Protein AF-A0AA95EKA1-F1 (afdb_monomer)

Radius of gyration: 21.64 Å; Cα contacts (8 Å, |Δi|>4): 562; chains: 1; bounding box: 60×54×57 Å

Secondary structure (DSSP, 8-state):
---EEEEE--S---TT--TTTEEEEEGGGHHHHHHTTTSEEEEEE-S-SSSSTT-----SEEEEEEEEEEEEE-SSSTTEEEEEEEEEEEEEEEEESEETTEES-GGGB-TTSSB-TTGGG-SEEEE-HHHHHHHHHHHTHHHHHTS--PPS------------------PPPP---------HHHHHHHHH-HHHHHHHHHHHHHHHTTT--TTT----B-TTS-BS-EEEESS-GGGT--S-GGGEEEE-HHHHHHHHTTSEEE-TT-BEEE-TTSPTTHHHHS--SSSB----SSGGGSPPHHHHHHHHHHT---

pLDDT: mean 79.52, std 20.29, range [25.59, 97.81]

Solvent-accessible surface area (backbone atoms only — not comparable to full-atom values): 18069 Å² total; per-residue (Å²): 129,84,35,26,30,36,44,54,51,60,82,62,79,51,99,83,67,41,80,61,47,37,46,81,46,53,54,94,44,44,72,63,52,60,57,18,50,74,28,52,33,35,35,31,29,46,47,38,36,51,96,50,92,81,39,73,74,32,77,39,16,34,40,33,37,31,28,30,70,47,77,44,75,39,94,90,40,86,68,29,31,33,37,34,32,38,75,32,39,43,32,52,45,62,35,56,55,55,58,96,91,47,56,58,48,67,77,41,47,40,98,86,70,46,76,32,69,74,53,73,72,47,50,67,43,84,32,54,62,73,35,49,45,49,51,51,50,62,24,39,40,67,64,61,68,71,45,79,92,66,80,88,85,81,83,81,89,85,84,82,87,86,89,83,89,82,88,84,90,81,86,82,78,91,72,84,80,73,76,80,85,66,62,67,78,62,51,58,56,42,64,72,32,62,77,50,43,54,51,38,33,32,46,22,21,28,51,60,47,68,44,19,11,24,44,55,61,52,66,47,64,51,100,85,70,51,50,62,36,43,54,39,59,49,37,45,62,94,74,76,29,63,50,40,41,31,28,33,44,24,23,34,64,70,54,41,52,33,38,77,69,7,41,31,44,47,47,85,88,32,38,59,42,70,16,80,83,56,63,88,60,56,61,69,81,57,42,46,69,73,55,34,52,59,66,35,90,52,76,85,50,27,64,36,51,70,34,37,49,48,27,53,76,75,51,37,63,101

Sequence (318 aa):
MIVNAVFTTKVEPAYNDLPEARYHFPRTYLNQVEAAQGNWIVYYEPRRSTADLASSGGRSAYFAVARVEAIVSDPFQADHFYAQMVDYLEFSRPVPFKEGGHYYEGALRKADGSTNKGAFGRAVRNLRGHEFDQIFAAGFARIIGDLPLGPANSDGATFPQPGFLLAAENPAPAFEHELPSMPARRIETKLVSRPFRDRAFASAVMTAYGNRCAVTGIQMIDQGGRSEAEAAHVRSVAQDGPDSIRNGIAVSRTVHWMFDAGLLSVADDYTILVAKRVAPGIMQDLPPLHGKLSVPARADLRPHPGYLRFHRENVFEG

Nearest PDB structures (foldseek):
  6yjb-assembly1_A  TM=3.087E-01  e=4.816E-10  Vibrio campbellii
  6yex-assembly1_B  TM=2.949E-01  e=5.952E-09  Vibrio campbellii
  5zmm-assembly1_F  TM=2.481E-01  e=2.727E-04  Streptomyces coelicolor A3(2)
  5zmm-assembly1_E  TM=2.303E-01  e=1.775E-04  Streptomyces coelicolor A3(2)
  7ypk-assembly1_C  TM=2.957E-01  e=1.336E-01  Meiothermus taiwanensis

Foldseek 3Di:
DQWEKEAEDAQDPPLPDDVAFKDKDFLVCVVVVVSQAQHKYWYAYCQANDPDPPRGDTDQFTWKMWGFHDKAADPVDPRMIMGTTHLIFTQLDTHHCDDDLDGLAPVQADPVSDGDPVVSVDRMDIHDLQSVQVNLCVSCVVLVVPDPPDDPDDDDDDDDDDDDDDDDDDDDDDDDDPPDRDPSVVSVVLSPDPVNLQVRLFSNLCSLLVLAAQFQRDFDADPVRDHQWTKAFLQDVVRVGGSALLRIGTHGPVVNVCLQQQQWAAAPVQQIDGAPPPDPCPCVVRPGPVSGGRAGPRPRSGHRNVSSVVSCVPRHRD

Structure (mmCIF, N/CA/C/O backbone):
data_AF-A0AA95EKA1-F1
#
_entry.id   AF-A0AA95EKA1-F1
#
loop_
_atom_site.group_PDB
_atom_site.id
_atom_site.type_symbol
_atom_site.label_atom_id
_atom_site.label_alt_id
_atom_site.label_comp_id
_atom_site.label_asym_id
_atom_site.label_entity_id
_atom_site.label_seq_id
_atom_site.pdbx_PDB_ins_code
_atom_site.Cartn_x
_atom_site.Cartn_y
_atom_site.Cartn_z
_atom_site.occupancy
_atom_site.B_iso_or_equiv
_atom_site.auth_seq_id
_atom_site.auth_comp_id
_atom_site.auth_asym_id
_atom_site.auth_atom_id
_atom_site.pdbx_PDB_model_num
ATOM 1 N N . MET A 1 1 ? 15.325 -13.165 -22.511 1.00 49.84 1 MET A N 1
ATOM 2 C CA . MET A 1 1 ? 15.719 -12.520 -21.239 1.00 49.84 1 MET A CA 1
ATOM 3 C C . MET A 1 1 ? 14.441 -12.237 -20.482 1.00 49.84 1 MET A C 1
ATOM 5 O O . MET A 1 1 ? 13.545 -11.678 -21.093 1.00 49.84 1 MET A O 1
ATOM 9 N N . ILE A 1 2 ? 14.349 -12.655 -19.222 1.00 57.75 2 ILE A N 1
ATOM 10 C CA . ILE A 1 2 ? 13.279 -12.219 -18.318 1.00 57.75 2 ILE A CA 1
ATOM 11 C C . ILE A 1 2 ? 13.416 -10.700 -18.158 1.00 57.75 2 ILE A C 1
ATOM 13 O O . ILE A 1 2 ? 14.516 -10.220 -17.869 1.00 57.75 2 ILE A O 1
ATOM 17 N N . VAL A 1 3 ? 12.349 -9.952 -18.436 1.00 80.25 3 VAL A N 1
ATOM 18 C CA . VAL A 1 3 ? 12.351 -8.488 -18.371 1.00 80.25 3 VAL A CA 1
ATOM 19 C C . VAL A 1 3 ? 11.474 -8.083 -17.197 1.00 80.25 3 VAL A C 1
ATOM 21 O O . VAL A 1 3 ? 10.255 -8.203 -17.260 1.00 80.25 3 VAL A O 1
ATOM 24 N N . ASN A 1 4 ? 12.104 -7.609 -16.124 1.00 90.69 4 ASN A N 1
ATOM 25 C CA . ASN A 1 4 ? 11.387 -6.877 -15.087 1.00 90.69 4 ASN A CA 1
ATOM 26 C C . ASN A 1 4 ? 11.053 -5.482 -15.632 1.00 90.69 4 ASN A C 1
ATOM 28 O O . ASN A 1 4 ? 11.644 -5.027 -16.618 1.00 90.69 4 ASN A O 1
ATOM 32 N N . ALA A 1 5 ? 10.131 -4.769 -14.998 1.00 92.31 5 ALA A N 1
ATOM 33 C CA . ALA A 1 5 ? 9.793 -3.412 -15.421 1.00 92.31 5 ALA A CA 1
ATOM 34 C C . ALA A 1 5 ? 9.641 -2.453 -14.244 1.00 92.31 5 ALA A C 1
ATOM 36 O O . ALA A 1 5 ? 9.426 -2.852 -13.103 1.00 92.31 5 ALA A O 1
ATOM 37 N N . VAL A 1 6 ? 9.750 -1.163 -14.539 1.00 92.81 6 VAL A N 1
ATOM 38 C CA . VAL A 1 6 ? 9.377 -0.085 -13.630 1.00 92.81 6 VAL A CA 1
ATOM 39 C C . VAL A 1 6 ? 8.085 0.538 -14.124 1.00 92.81 6 VAL A C 1
ATOM 41 O O . VAL A 1 6 ? 8.024 1.004 -15.265 1.00 92.81 6 VAL A O 1
ATOM 44 N N . PHE A 1 7 ? 7.067 0.553 -13.267 1.00 92.62 7 PHE A N 1
ATOM 45 C CA . PHE A 1 7 ? 5.780 1.193 -13.532 1.00 92.62 7 PHE A CA 1
ATOM 46 C C . PHE A 1 7 ? 5.704 2.495 -12.747 1.00 92.62 7 PHE A C 1
ATOM 48 O O . PHE A 1 7 ? 5.856 2.526 -11.527 1.00 92.62 7 PHE A O 1
ATOM 55 N N . THR A 1 8 ? 5.484 3.598 -13.448 1.00 88.50 8 THR A N 1
ATOM 56 C CA . THR A 1 8 ? 5.384 4.919 -12.832 1.00 88.50 8 THR A CA 1
ATOM 57 C C . THR A 1 8 ? 3.933 5.190 -12.484 1.00 88.50 8 THR A C 1
ATOM 59 O O . THR A 1 8 ? 3.071 5.150 -13.360 1.00 88.50 8 THR A O 1
ATOM 62 N N . THR A 1 9 ? 3.669 5.510 -11.225 1.00 81.62 9 THR A N 1
ATOM 63 C CA . THR A 1 9 ? 2.337 5.893 -10.752 1.00 81.62 9 THR A CA 1
ATOM 64 C C . THR A 1 9 ? 2.372 7.286 -10.139 1.00 81.62 9 THR A C 1
ATOM 66 O O . THR A 1 9 ? 3.374 7.698 -9.549 1.00 81.62 9 THR A O 1
ATOM 69 N N . LYS A 1 10 ? 1.297 8.045 -10.348 1.00 69.25 10 LYS A N 1
ATOM 70 C CA . LYS A 1 10 ? 1.122 9.384 -9.782 1.00 69.25 10 LYS A CA 1
ATOM 71 C C . LYS A 1 10 ? 0.257 9.274 -8.533 1.00 69.25 10 LYS A C 1
ATOM 73 O O . LYS A 1 10 ? -0.670 8.475 -8.487 1.00 69.25 10 LYS A O 1
ATOM 78 N N . VAL A 1 11 ? 0.549 10.097 -7.532 1.00 54.31 11 VAL A N 1
ATOM 79 C CA . VAL A 1 11 ? -0.154 10.115 -6.236 1.00 54.31 11 VAL A CA 1
ATOM 80 C C . VAL A 1 11 ? -1.444 10.927 -6.330 1.00 54.31 11 VAL A C 1
ATOM 82 O O . VAL A 1 11 ? -1.714 11.803 -5.513 1.00 54.31 11 VAL A O 1
ATOM 85 N N . GLU A 1 12 ? -2.242 10.667 -7.354 1.00 54.12 12 GLU A N 1
ATOM 86 C CA . GLU A 1 12 ? -3.621 11.128 -7.387 1.00 54.12 12 GLU A CA 1
ATOM 87 C C . GLU A 1 12 ? -4.489 9.885 -7.239 1.00 54.12 12 GLU A C 1
ATOM 89 O O . GLU A 1 12 ? -4.686 9.159 -8.212 1.00 54.12 12 GLU A O 1
ATOM 94 N N . PRO A 1 13 ? -4.958 9.576 -6.017 1.00 45.88 13 PRO A N 1
ATOM 95 C CA . PRO A 1 13 ? -5.923 8.513 -5.833 1.00 45.88 13 PRO A CA 1
ATOM 96 C C . PRO A 1 13 ? -7.243 8.978 -6.451 1.00 45.88 13 PRO A C 1
ATOM 98 O O . PRO A 1 13 ? -8.099 9.548 -5.777 1.00 45.88 13 PRO A O 1
ATOM 101 N N . ALA A 1 14 ? -7.426 8.734 -7.747 1.00 47.66 14 ALA A N 1
ATOM 102 C CA . ALA A 1 14 ? -8.770 8.537 -8.247 1.00 47.66 14 ALA A CA 1
ATOM 103 C C . ALA A 1 14 ? -9.328 7.314 -7.507 1.00 47.66 14 ALA A C 1
ATOM 105 O O . ALA A 1 14 ? -8.639 6.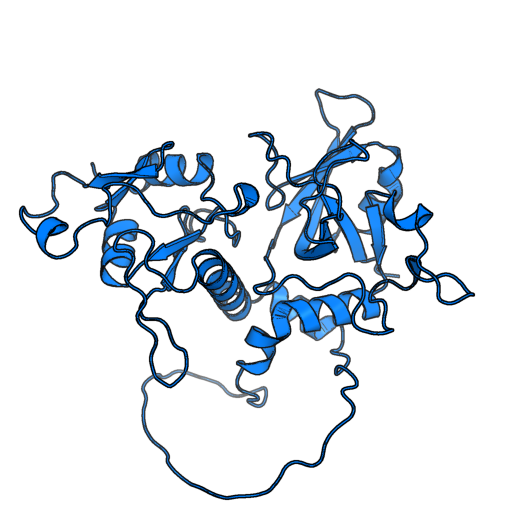307 -7.344 1.00 47.66 14 ALA A O 1
ATOM 106 N N . TYR A 1 15 ? -10.574 7.406 -7.044 1.00 45.75 15 TYR A N 1
ATOM 107 C CA . TYR A 1 15 ? -11.265 6.397 -6.223 1.00 45.75 15 TYR A CA 1
ATOM 108 C C . TYR A 1 15 ? -11.248 4.969 -6.826 1.00 45.75 15 TYR A C 1
ATOM 110 O O . TYR A 1 15 ? -11.572 4.002 -6.144 1.00 45.75 15 TYR A O 1
ATOM 118 N N . ASN A 1 16 ? -10.853 4.839 -8.099 1.00 52.94 16 ASN A N 1
ATOM 119 C CA . ASN A 1 16 ? -10.862 3.613 -8.891 1.00 52.94 16 ASN A CA 1
ATOM 120 C C . ASN A 1 16 ? -9.478 2.984 -9.132 1.00 52.94 16 ASN A C 1
ATOM 122 O O . ASN A 1 16 ? -9.429 1.875 -9.682 1.00 52.94 16 ASN A O 1
ATOM 126 N N . ASP A 1 17 ? -8.384 3.642 -8.734 1.00 62.38 17 ASP A N 1
ATOM 127 C CA . ASP A 1 17 ? -7.030 3.135 -8.961 1.00 62.38 17 ASP A CA 1
ATOM 128 C C . ASP A 1 17 ? -6.477 2.460 -7.696 1.00 62.38 17 ASP A C 1
ATOM 130 O O . ASP A 1 17 ? -6.230 3.070 -6.647 1.00 62.38 17 ASP A O 1
ATOM 134 N N . LEU A 1 18 ? -6.310 1.143 -7.808 1.00 81.00 18 LEU A N 1
ATOM 135 C CA . LEU A 1 18 ? -5.720 0.271 -6.800 1.00 81.00 18 LEU A CA 1
ATOM 136 C C . LEU A 1 18 ? -4.411 -0.273 -7.385 1.00 81.00 18 LEU A C 1
ATOM 138 O O . LEU A 1 18 ? -4.474 -1.265 -8.114 1.00 81.00 18 LEU A O 1
ATOM 142 N N . PRO A 1 19 ? -3.239 0.346 -7.129 1.00 85.12 19 PRO A N 1
ATOM 143 C CA . PRO A 1 19 ? -1.954 -0.176 -7.611 1.00 85.12 19 PRO A CA 1
ATOM 144 C C . PRO A 1 19 ? -1.690 -1.614 -7.141 1.00 85.12 19 PRO A C 1
ATOM 146 O O . PRO A 1 19 ? -0.945 -2.353 -7.787 1.00 85.12 19 PRO A O 1
ATOM 149 N N . GLU A 1 20 ? -2.332 -2.023 -6.047 1.00 88.50 20 GLU A N 1
ATOM 150 C CA . GLU A 1 20 ? -2.307 -3.388 -5.542 1.00 88.50 20 GLU A CA 1
ATOM 151 C C . GLU A 1 20 ? -3.118 -4.401 -6.369 1.00 88.50 20 GLU A C 1
ATOM 153 O O . GLU A 1 20 ? -2.911 -5.596 -6.191 1.00 88.50 20 GLU A O 1
ATOM 158 N N . ALA A 1 21 ? -3.999 -3.952 -7.273 1.00 88.94 21 ALA A N 1
ATOM 159 C CA . ALA A 1 21 ? -4.878 -4.821 -8.065 1.00 88.94 21 ALA A CA 1
ATOM 160 C C . ALA A 1 21 ? -4.771 -4.601 -9.582 1.00 88.94 21 ALA A C 1
ATOM 162 O O . ALA A 1 21 ? -4.847 -5.555 -10.355 1.00 88.94 21 ALA A O 1
ATOM 163 N N . ARG A 1 22 ? -4.616 -3.354 -10.042 1.00 90.56 22 ARG A N 1
ATOM 164 C CA . ARG A 1 22 ? -4.527 -3.038 -11.473 1.00 90.56 22 ARG A CA 1
ATOM 165 C C . ARG A 1 22 ? -3.731 -1.772 -11.760 1.00 90.56 22 ARG A C 1
ATOM 167 O O . ARG A 1 22 ? -3.784 -0.804 -11.008 1.00 90.56 22 ARG A O 1
ATOM 174 N N . TYR A 1 23 ? -3.059 -1.756 -12.906 1.00 90.44 23 TYR A N 1
ATOM 175 C CA . TYR A 1 23 ? -2.346 -0.595 -13.432 1.00 90.44 23 TYR A CA 1
ATOM 176 C C . TYR A 1 23 ? -2.851 -0.248 -14.833 1.00 90.44 23 TYR A C 1
ATOM 178 O O . TYR A 1 23 ? -2.835 -1.092 -15.725 1.00 90.44 23 TYR A O 1
ATOM 186 N N . HIS A 1 24 ? -3.299 0.991 -15.025 1.00 90.88 24 HIS A N 1
ATOM 187 C CA . HIS A 1 24 ? -3.838 1.476 -16.294 1.00 90.88 24 HIS A CA 1
ATOM 188 C C . HIS A 1 24 ? -2.747 2.114 -17.163 1.00 90.88 24 HIS A C 1
ATOM 190 O O . HIS A 1 24 ? -1.960 2.929 -16.675 1.00 90.88 24 HIS A O 1
ATOM 196 N N . PHE A 1 25 ? -2.703 1.781 -18.456 1.00 90.06 25 PHE A N 1
ATOM 197 C CA . PHE A 1 25 ? -1.704 2.320 -19.378 1.00 90.06 25 PHE A CA 1
ATOM 198 C C . PHE A 1 25 ? -2.199 2.407 -20.837 1.00 90.06 25 PHE A C 1
ATOM 200 O O . PHE A 1 25 ? -3.004 1.585 -21.275 1.00 90.06 25 PHE A O 1
ATOM 207 N N . PRO A 1 26 ? -1.701 3.381 -21.626 1.00 91.19 26 PRO A N 1
ATOM 208 C CA . PRO A 1 26 ? -1.995 3.480 -23.055 1.00 91.19 26 PRO A CA 1
ATOM 209 C C . PRO A 1 26 ? -1.193 2.464 -23.882 1.00 91.19 26 PRO A C 1
ATOM 211 O O . PRO A 1 26 ? -0.085 2.068 -23.506 1.00 91.19 26 PRO A O 1
ATOM 214 N N . ARG A 1 27 ? -1.684 2.147 -25.085 1.00 91.25 27 ARG A N 1
ATOM 215 C CA . ARG A 1 27 ? -1.081 1.213 -26.056 1.00 91.25 27 ARG A CA 1
ATOM 216 C C . ARG A 1 27 ? 0.408 1.423 -26.319 1.00 91.25 27 ARG A C 1
ATOM 218 O O . ARG A 1 27 ? 1.118 0.462 -26.597 1.00 91.25 27 ARG A O 1
ATOM 225 N N . THR A 1 28 ? 0.900 2.654 -26.200 1.00 92.31 28 THR A N 1
ATOM 226 C CA . THR A 1 28 ? 2.322 3.005 -26.342 1.00 92.31 28 THR A CA 1
ATOM 227 C C . THR A 1 28 ? 3.249 2.148 -25.471 1.00 92.31 28 THR A C 1
ATOM 229 O O . THR A 1 28 ? 4.407 1.957 -25.840 1.00 92.31 28 THR A O 1
ATOM 232 N N . TYR A 1 29 ? 2.758 1.637 -24.335 1.00 90.69 29 TYR A N 1
ATOM 233 C CA . TYR A 1 29 ? 3.526 0.789 -23.420 1.00 90.69 29 TYR A CA 1
ATOM 234 C C . TYR A 1 29 ? 3.207 -0.709 -23.521 1.00 90.69 29 TYR A C 1
ATOM 236 O O . TYR A 1 29 ? 3.808 -1.493 -22.789 1.00 90.69 29 TYR A O 1
ATOM 244 N N . LEU A 1 30 ? 2.299 -1.120 -24.415 1.00 91.12 30 LEU A N 1
ATOM 245 C CA . LEU A 1 30 ? 1.803 -2.497 -24.496 1.00 91.12 30 LEU A CA 1
ATOM 246 C C . LEU A 1 30 ? 2.937 -3.509 -24.648 1.00 91.12 30 LEU A C 1
ATOM 248 O O . LEU A 1 30 ? 3.061 -4.398 -23.817 1.00 91.12 30 LEU A O 1
ATOM 252 N N . ASN A 1 31 ? 3.843 -3.294 -25.602 1.00 91.25 31 ASN A N 1
ATOM 253 C CA . ASN A 1 31 ? 4.960 -4.211 -25.834 1.00 91.25 31 ASN A CA 1
ATOM 254 C C . ASN A 1 31 ? 5.881 -4.353 -24.606 1.00 91.25 31 ASN A C 1
ATOM 256 O O . ASN A 1 31 ? 6.450 -5.418 -24.377 1.00 91.25 31 ASN A O 1
ATOM 260 N N . GLN A 1 32 ? 6.082 -3.282 -23.827 1.00 90.75 32 GLN A N 1
ATOM 261 C CA . GLN A 1 32 ? 6.905 -3.345 -22.614 1.00 90.75 32 GLN A CA 1
ATOM 262 C C . GLN A 1 32 ? 6.186 -4.077 -21.479 1.00 90.75 32 GLN A C 1
ATOM 264 O O . GLN A 1 32 ? 6.827 -4.819 -20.740 1.00 90.75 32 GLN A O 1
ATOM 269 N N . VAL A 1 33 ? 4.874 -3.875 -21.342 1.00 90.94 33 VAL A N 1
ATOM 270 C CA . VAL A 1 33 ? 4.064 -4.541 -20.315 1.00 90.94 33 VAL A CA 1
ATOM 271 C C . VAL A 1 33 ? 3.883 -6.026 -20.640 1.00 90.94 33 VAL A C 1
ATOM 273 O O . VAL A 1 33 ? 4.053 -6.852 -19.752 1.00 90.94 33 VAL A O 1
ATOM 276 N N . GLU A 1 34 ? 3.651 -6.382 -21.905 1.00 92.69 34 GLU A N 1
ATOM 277 C CA . GLU A 1 34 ? 3.615 -7.773 -22.384 1.00 92.69 34 GLU A CA 1
ATOM 278 C C . GLU A 1 34 ? 4.948 -8.487 -22.140 1.00 92.69 34 GLU A C 1
ATOM 280 O O . GLU A 1 34 ? 4.966 -9.619 -21.664 1.00 92.69 34 GLU A O 1
ATOM 285 N N . ALA A 1 35 ? 6.080 -7.813 -22.371 1.00 90.44 35 ALA A N 1
ATOM 286 C CA . ALA A 1 35 ? 7.396 -8.372 -22.056 1.00 90.44 35 ALA A CA 1
ATOM 287 C C . ALA A 1 35 ? 7.608 -8.620 -20.548 1.00 90.44 35 ALA A C 1
ATOM 289 O O . ALA A 1 35 ? 8.407 -9.482 -20.175 1.00 90.44 35 ALA A O 1
ATOM 290 N N . ALA A 1 36 ? 6.906 -7.874 -19.691 1.00 90.19 36 ALA A N 1
ATOM 291 C CA . ALA A 1 36 ? 6.929 -8.025 -18.240 1.00 90.19 36 ALA A CA 1
ATOM 292 C C . ALA A 1 36 ? 5.816 -8.946 -17.703 1.00 90.19 36 ALA A C 1
ATOM 294 O O . ALA A 1 36 ? 5.785 -9.206 -16.500 1.00 90.19 36 ALA A O 1
ATOM 295 N N . GLN A 1 37 ? 4.923 -9.468 -18.552 1.00 92.50 37 GLN A N 1
ATOM 296 C CA . GLN A 1 37 ? 3.860 -10.373 -18.121 1.00 92.50 37 GLN A CA 1
ATOM 297 C C . GLN A 1 37 ? 4.453 -11.651 -17.509 1.00 92.50 37 GLN A C 1
ATOM 299 O O . GLN A 1 37 ? 5.373 -12.259 -18.057 1.00 92.50 37 GLN A O 1
ATOM 304 N N . GLY A 1 38 ? 3.943 -12.041 -16.340 1.00 89.56 38 GLY A N 1
ATOM 305 C CA . GLY A 1 38 ? 4.474 -13.134 -15.526 1.00 89.56 38 GLY A CA 1
ATOM 306 C C . GLY A 1 38 ? 5.693 -12.760 -14.674 1.00 89.56 38 GLY A C 1
ATOM 307 O O . GLY A 1 38 ? 6.071 -13.545 -13.807 1.00 89.56 38 GLY A O 1
ATOM 308 N N . ASN A 1 39 ? 6.279 -11.573 -14.866 1.00 90.38 39 ASN A N 1
ATOM 309 C CA . ASN A 1 39 ? 7.479 -11.116 -14.164 1.00 90.38 39 ASN A CA 1
ATOM 310 C C . ASN A 1 39 ? 7.167 -10.042 -13.116 1.00 90.38 39 ASN A C 1
ATOM 312 O O . ASN A 1 39 ? 6.063 -9.489 -13.041 1.00 90.38 39 ASN A O 1
ATOM 316 N N . TRP A 1 40 ? 8.168 -9.757 -12.284 1.00 92.25 40 TRP A N 1
ATOM 317 C CA . TRP A 1 40 ? 8.078 -8.747 -11.240 1.00 92.25 40 TRP A CA 1
ATOM 318 C C . TRP A 1 40 ? 8.326 -7.346 -11.788 1.00 92.25 40 TRP A C 1
ATOM 320 O O . TRP A 1 40 ? 9.182 -7.111 -12.645 1.00 92.25 40 TRP A O 1
ATOM 330 N N . ILE A 1 41 ? 7.592 -6.390 -11.235 1.00 94.31 41 ILE A N 1
ATOM 331 C CA . ILE A 1 41 ? 7.774 -4.970 -11.483 1.00 94.31 41 ILE A CA 1
ATOM 332 C C . ILE A 1 41 ? 8.075 -4.238 -10.186 1.00 94.31 41 ILE A C 1
ATOM 334 O O . ILE A 1 41 ? 7.796 -4.720 -9.086 1.00 94.31 41 ILE A O 1
ATOM 338 N N . VAL A 1 42 ? 8.637 -3.045 -10.333 1.00 94.06 42 VAL A N 1
ATOM 339 C CA . VAL A 1 42 ? 8.814 -2.082 -9.251 1.00 94.06 42 VAL A CA 1
ATOM 340 C C . VAL A 1 42 ? 7.972 -0.854 -9.562 1.00 94.06 42 VAL A C 1
ATOM 342 O O . VAL A 1 42 ? 8.045 -0.301 -10.659 1.00 94.06 42 VAL A O 1
ATOM 345 N N . TYR A 1 43 ? 7.206 -0.383 -8.589 1.00 93.50 43 TYR A N 1
ATOM 346 C CA . TYR A 1 43 ? 6.515 0.889 -8.698 1.00 93.50 43 TYR A CA 1
ATOM 347 C C . TYR A 1 43 ? 7.434 2.056 -8.356 1.00 93.50 43 TYR A C 1
ATOM 349 O O . TYR A 1 43 ? 8.094 2.059 -7.315 1.00 93.50 43 TYR A O 1
ATOM 357 N N . TYR A 1 44 ? 7.429 3.069 -9.217 1.00 91.44 44 TYR A N 1
ATOM 358 C CA . TYR A 1 44 ? 8.166 4.315 -9.056 1.00 91.44 44 TYR A CA 1
ATOM 359 C C . TYR A 1 44 ? 7.217 5.507 -8.929 1.00 91.44 44 TYR A C 1
ATOM 361 O O . TYR A 1 44 ? 6.294 5.676 -9.727 1.00 91.44 44 TYR A O 1
ATOM 369 N N . GLU A 1 45 ? 7.486 6.371 -7.956 1.00 87.69 45 GLU A N 1
ATOM 370 C CA . GLU A 1 45 ? 6.772 7.627 -7.757 1.00 87.69 45 GLU A CA 1
ATOM 371 C C . GLU A 1 45 ? 7.653 8.810 -8.196 1.00 87.69 45 GLU A C 1
ATOM 373 O O . GLU A 1 45 ? 8.716 9.035 -7.604 1.00 87.69 45 GLU A O 1
ATOM 378 N N . PRO A 1 46 ? 7.245 9.593 -9.212 1.00 81.12 46 PRO A N 1
ATOM 379 C CA . PRO A 1 46 ? 8.019 10.729 -9.702 1.00 81.12 46 PRO A CA 1
ATOM 380 C C . PRO A 1 46 ? 7.971 11.911 -8.722 1.00 81.12 46 PRO A C 1
ATOM 382 O O . PRO A 1 46 ? 7.112 11.983 -7.857 1.00 81.12 46 PRO A O 1
ATOM 385 N N . ARG A 1 47 ? 8.875 12.892 -8.868 1.00 70.06 47 ARG A N 1
ATOM 386 C CA . ARG A 1 47 ? 8.923 14.098 -8.005 1.00 70.06 47 ARG A CA 1
ATOM 387 C C . ARG A 1 47 ? 7.654 14.960 -8.066 1.00 70.06 47 ARG A C 1
ATOM 389 O O . ARG A 1 47 ? 7.307 15.641 -7.098 1.00 70.06 47 ARG A O 1
ATOM 396 N N . ARG A 1 48 ? 7.008 14.964 -9.231 1.00 62.69 48 ARG A N 1
ATOM 397 C CA . ARG A 1 48 ? 5.782 15.716 -9.506 1.00 62.69 48 ARG A CA 1
ATOM 398 C C . ARG A 1 48 ? 4.592 14.820 -9.193 1.00 62.69 48 ARG A C 1
ATOM 400 O O . ARG A 1 48 ? 4.517 13.717 -9.726 1.00 62.69 48 ARG A O 1
ATOM 407 N N . SER A 1 49 ? 3.700 15.285 -8.329 1.00 53.50 49 SER A N 1
ATOM 408 C CA . SER A 1 49 ? 2.448 14.591 -8.017 1.00 53.50 49 SER A CA 1
ATOM 409 C C . SER A 1 49 ? 1.417 14.719 -9.143 1.00 53.50 49 SER A C 1
ATOM 411 O O . SER A 1 49 ? 0.650 13.785 -9.339 1.00 53.50 49 SER A O 1
ATOM 413 N N . THR A 1 50 ? 1.454 15.808 -9.919 1.00 52.31 50 THR A N 1
ATOM 414 C CA . THR A 1 50 ? 0.501 16.112 -10.998 1.00 52.31 50 THR A CA 1
ATOM 415 C C . THR A 1 50 ? 1.228 16.362 -12.330 1.00 52.31 50 THR A C 1
ATOM 417 O O . THR A 1 50 ? 2.462 16.338 -12.412 1.00 52.31 50 THR A O 1
ATOM 420 N N . ALA A 1 51 ? 0.474 16.561 -13.418 1.00 46.03 51 ALA A N 1
ATOM 421 C CA . ALA A 1 51 ? 1.033 16.962 -14.714 1.00 46.03 51 ALA A CA 1
ATOM 422 C C . ALA A 1 51 ? 1.597 18.402 -14.722 1.00 46.03 51 ALA A C 1
ATOM 424 O O . ALA A 1 51 ? 2.338 18.753 -15.644 1.00 46.03 51 ALA A O 1
ATOM 425 N N . ASP A 1 52 ? 1.302 19.206 -13.696 1.00 43.19 52 ASP A N 1
ATOM 426 C CA . ASP A 1 52 ? 1.750 20.591 -13.607 1.00 43.19 52 ASP A CA 1
ATOM 427 C C . ASP A 1 52 ? 3.242 20.695 -13.293 1.00 43.19 52 ASP A C 1
ATOM 429 O O . ASP A 1 52 ? 3.792 20.030 -12.413 1.00 43.19 52 ASP A O 1
ATOM 433 N N . LEU A 1 53 ? 3.917 21.613 -13.984 1.00 45.94 53 LEU A N 1
ATOM 434 C CA . LEU A 1 53 ? 5.350 21.871 -13.808 1.00 45.94 53 LEU A CA 1
ATOM 435 C C . LEU A 1 53 ? 5.703 22.378 -12.397 1.00 45.94 53 LEU A C 1
ATOM 437 O O . LEU A 1 53 ? 6.848 22.210 -11.974 1.00 45.94 53 LEU A O 1
ATOM 441 N N . ALA A 1 54 ? 4.733 22.967 -11.689 1.00 39.50 54 ALA A N 1
ATOM 442 C CA . ALA A 1 54 ? 4.866 23.506 -10.335 1.00 39.50 54 ALA A CA 1
ATOM 443 C C . ALA A 1 54 ? 4.489 22.505 -9.225 1.00 39.50 54 ALA A C 1
ATOM 445 O O . ALA A 1 54 ? 4.703 22.787 -8.046 1.00 39.50 54 ALA A O 1
ATOM 446 N N . SER A 1 55 ? 3.951 21.333 -9.578 1.00 44.41 55 SER A N 1
ATOM 447 C CA . SER A 1 55 ? 3.623 20.299 -8.602 1.00 44.41 55 SER A CA 1
ATOM 448 C C . SER A 1 55 ? 4.907 19.714 -8.000 1.00 44.41 55 SER A C 1
ATOM 450 O O . SER A 1 55 ? 5.774 19.169 -8.688 1.00 44.41 55 SER A O 1
ATOM 452 N N . SER A 1 56 ? 5.026 19.828 -6.680 1.00 46.59 56 SER A N 1
ATOM 453 C CA . SER A 1 56 ? 6.047 19.161 -5.877 1.00 46.59 56 SER A CA 1
ATOM 454 C C . SER A 1 56 ? 5.327 18.388 -4.780 1.00 46.59 56 SER A C 1
ATOM 456 O O . SER A 1 56 ? 4.449 18.931 -4.115 1.00 46.59 56 SER A O 1
ATOM 458 N N . GLY A 1 57 ? 5.627 17.097 -4.640 1.00 54.12 57 GLY A N 1
ATOM 459 C CA . GLY A 1 57 ? 4.950 16.271 -3.633 1.00 54.12 57 GLY A CA 1
ATOM 460 C C . GLY A 1 57 ? 5.211 14.772 -3.724 1.00 54.12 57 GLY A C 1
ATOM 461 O O . GLY A 1 57 ? 4.908 14.050 -2.775 1.00 54.12 57 GLY A O 1
ATOM 462 N N . GLY A 1 58 ? 5.789 14.295 -4.830 1.00 60.22 58 GLY A N 1
ATOM 463 C CA . GLY A 1 58 ? 6.098 12.881 -4.987 1.00 60.22 58 GLY A CA 1
ATOM 464 C C . GLY A 1 58 ? 7.497 12.489 -4.491 1.00 60.22 58 GLY A C 1
ATOM 465 O O . GLY A 1 58 ? 8.433 13.297 -4.498 1.00 60.22 58 GLY A O 1
ATOM 466 N N . ARG A 1 59 ? 7.646 11.235 -4.049 1.00 71.38 59 ARG A N 1
ATOM 467 C CA . ARG A 1 59 ? 8.830 10.715 -3.333 1.00 71.38 59 ARG A CA 1
ATOM 468 C C . ARG A 1 59 ? 10.115 10.641 -4.165 1.00 71.38 59 ARG A C 1
ATOM 470 O O . ARG A 1 59 ? 11.192 10.557 -3.584 1.00 71.38 59 ARG A O 1
ATOM 477 N N . SER A 1 60 ? 10.039 10.692 -5.500 1.00 82.69 60 SER A N 1
ATOM 478 C CA . SER A 1 60 ? 11.186 10.395 -6.384 1.00 82.69 60 SER A CA 1
ATOM 479 C C . SER A 1 60 ? 11.845 9.059 -6.023 1.00 82.69 60 SER A C 1
ATOM 481 O O . SER A 1 60 ? 13.069 8.944 -5.964 1.00 82.69 60 SER A O 1
ATOM 483 N N . ALA A 1 61 ? 11.030 8.056 -5.722 1.00 88.38 61 ALA A N 1
ATOM 484 C CA . ALA A 1 61 ? 11.488 6.818 -5.119 1.00 88.38 61 ALA A CA 1
ATOM 485 C C . ALA A 1 61 ? 10.673 5.635 -5.627 1.00 88.38 61 ALA A C 1
ATOM 487 O O . ALA A 1 61 ? 9.494 5.768 -5.960 1.00 88.38 61 ALA A O 1
ATOM 488 N N . TYR A 1 62 ? 11.312 4.476 -5.651 1.00 92.19 62 TYR A N 1
ATOM 489 C CA . TYR A 1 62 ? 10.621 3.205 -5.728 1.00 92.19 62 TYR A CA 1
ATOM 490 C C . TYR A 1 62 ? 9.956 2.919 -4.388 1.00 92.19 62 TYR A C 1
ATOM 492 O O . TYR A 1 62 ? 10.557 3.170 -3.340 1.00 92.19 62 TYR A O 1
ATOM 500 N N . PHE A 1 63 ? 8.731 2.410 -4.397 1.00 92.00 63 PHE A N 1
ATOM 501 C CA . PHE A 1 63 ? 7.975 2.245 -3.152 1.00 92.00 63 PHE A CA 1
ATOM 502 C C . PHE A 1 63 ? 7.277 0.898 -2.995 1.00 92.00 63 PHE A C 1
ATOM 504 O O . PHE A 1 63 ? 6.873 0.580 -1.882 1.00 92.00 63 PHE A O 1
ATOM 511 N N . ALA A 1 64 ? 7.127 0.116 -4.062 1.00 93.69 64 ALA A N 1
ATOM 512 C CA . ALA A 1 64 ? 6.465 -1.180 -3.999 1.00 93.69 64 ALA A CA 1
ATOM 513 C C . ALA A 1 64 ? 6.942 -2.109 -5.113 1.00 93.69 64 ALA A C 1
ATOM 515 O O . ALA A 1 64 ? 7.507 -1.664 -6.114 1.00 93.69 64 ALA A O 1
ATOM 516 N N . VAL A 1 65 ? 6.658 -3.394 -4.946 1.00 95.06 65 VAL A N 1
ATOM 517 C CA . VAL A 1 65 ? 6.793 -4.437 -5.963 1.00 95.06 65 VAL A CA 1
ATOM 518 C C . VAL A 1 65 ? 5.458 -5.132 -6.170 1.00 95.06 65 VAL A C 1
ATOM 520 O O . VAL A 1 65 ? 4.635 -5.195 -5.260 1.00 95.06 65 VAL A O 1
ATOM 523 N N . ALA A 1 66 ? 5.252 -5.659 -7.368 1.00 94.50 66 ALA A N 1
ATOM 524 C CA . ALA A 1 66 ? 4.112 -6.501 -7.708 1.00 94.50 66 ALA A CA 1
ATOM 525 C C . ALA A 1 66 ? 4.477 -7.385 -8.901 1.00 94.50 66 ALA A C 1
ATOM 527 O O . ALA A 1 66 ? 5.488 -7.148 -9.564 1.00 94.50 66 ALA A O 1
ATOM 528 N N . ARG A 1 67 ? 3.656 -8.386 -9.194 1.00 93.94 67 ARG A N 1
ATOM 529 C CA . ARG A 1 67 ? 3.803 -9.242 -10.370 1.00 93.94 67 ARG A CA 1
ATOM 530 C C . ARG A 1 67 ? 2.656 -8.983 -11.339 1.00 93.94 67 ARG A C 1
ATOM 532 O O . ARG A 1 67 ? 1.514 -8.821 -10.916 1.00 93.94 67 ARG A O 1
ATOM 539 N N . VAL A 1 68 ? 2.968 -8.921 -12.632 1.00 93.62 68 VAL A N 1
ATOM 540 C CA . VAL A 1 68 ? 1.956 -8.757 -13.685 1.00 93.62 68 VAL A CA 1
ATOM 541 C C . VAL A 1 68 ? 1.371 -10.129 -14.001 1.00 93.62 68 VAL A C 1
ATOM 543 O O . VAL A 1 68 ? 2.082 -11.002 -14.495 1.00 93.62 68 VAL A O 1
ATOM 546 N N . GLU A 1 69 ? 0.092 -10.335 -13.712 1.00 94.00 69 GLU A N 1
ATOM 547 C CA . GLU A 1 69 ? -0.590 -11.607 -13.968 1.00 94.00 69 GLU A CA 1
ATOM 548 C C . GLU A 1 69 ? -1.144 -11.669 -15.392 1.00 94.00 69 GLU A C 1
ATOM 550 O O . GLU A 1 69 ? -0.816 -12.566 -16.173 1.00 94.00 69 GLU A O 1
ATOM 555 N N . ALA A 1 70 ? -1.948 -10.674 -15.752 1.00 94.25 70 ALA A N 1
ATOM 556 C CA . ALA A 1 70 ? -2.635 -10.619 -17.030 1.00 94.25 70 ALA A CA 1
ATOM 557 C C . ALA A 1 70 ? -2.728 -9.186 -17.547 1.00 94.25 70 ALA A C 1
ATOM 559 O O . ALA A 1 70 ? -2.573 -8.220 -16.800 1.00 94.25 70 ALA A O 1
ATOM 560 N N . ILE A 1 71 ? -2.999 -9.054 -18.841 1.00 94.50 71 ILE A N 1
ATOM 561 C CA . ILE A 1 71 ? -3.237 -7.774 -19.502 1.00 94.50 71 ILE A CA 1
ATOM 562 C C . ILE A 1 71 ? -4.609 -7.860 -20.158 1.00 94.50 71 ILE A C 1
ATOM 564 O O . ILE A 1 71 ? -4.886 -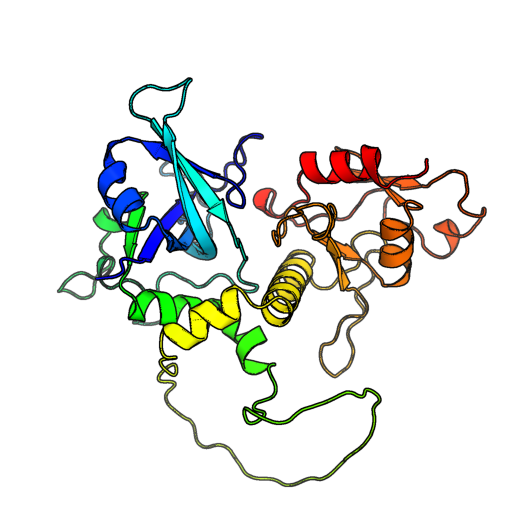8.801 -20.899 1.00 94.50 71 ILE A O 1
ATOM 568 N N . VAL A 1 72 ? -5.469 -6.888 -19.874 1.00 94.12 72 VAL A N 1
ATOM 569 C CA . VAL A 1 72 ? -6.823 -6.801 -20.429 1.00 94.12 72 VAL A CA 1
ATOM 570 C C . VAL A 1 72 ? -7.032 -5.437 -21.074 1.00 94.12 72 VAL A C 1
ATOM 572 O O . VAL A 1 72 ? -6.508 -4.435 -20.595 1.00 94.12 72 VAL A O 1
ATOM 575 N N . SER A 1 73 ? -7.780 -5.378 -22.171 1.00 93.19 73 SER A N 1
ATOM 576 C CA . SER A 1 73 ? -8.154 -4.101 -22.790 1.00 93.19 73 SER A CA 1
ATOM 577 C C . SER A 1 73 ? -9.166 -3.350 -21.926 1.00 93.19 73 SER A C 1
ATOM 579 O O . SER A 1 73 ? -10.023 -3.972 -21.296 1.00 93.19 73 SER A O 1
ATOM 581 N N . ASP A 1 74 ? -9.078 -2.021 -21.906 1.00 90.12 74 ASP A N 1
ATOM 582 C CA . ASP A 1 74 ? -10.081 -1.176 -21.262 1.00 90.12 74 ASP A CA 1
ATOM 583 C C . ASP A 1 74 ? -11.362 -1.153 -22.125 1.00 90.12 74 ASP A C 1
ATOM 585 O O . ASP A 1 74 ? -11.312 -0.729 -23.283 1.00 90.12 7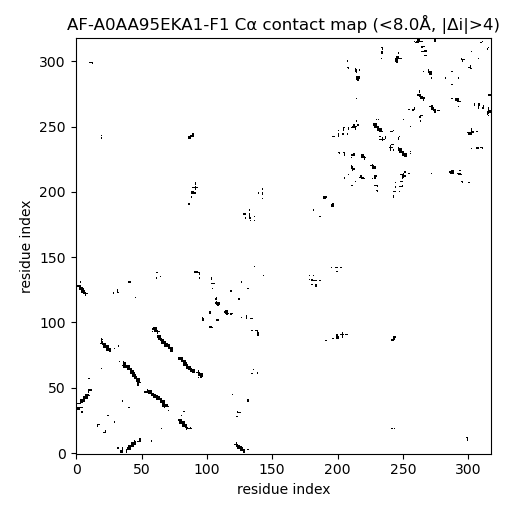4 ASP A O 1
ATOM 589 N N . PRO A 1 75 ? -12.518 -1.616 -21.608 1.00 88.75 75 PRO A N 1
ATOM 590 C CA . PRO A 1 75 ? -13.767 -1.609 -22.367 1.00 88.75 75 PRO A CA 1
ATOM 591 C C . PRO A 1 75 ? -14.341 -0.200 -22.584 1.00 88.75 75 PRO A C 1
ATOM 593 O O . PRO A 1 75 ? -15.201 -0.025 -23.445 1.00 88.75 75 PRO A O 1
ATOM 596 N N . PHE A 1 76 ? -13.897 0.797 -21.814 1.00 88.25 76 PHE A N 1
ATOM 597 C CA . PHE A 1 76 ? -14.400 2.171 -21.856 1.00 88.25 76 PHE A CA 1
ATOM 598 C C . PHE A 1 76 ? -13.466 3.134 -22.592 1.00 88.25 76 PHE A C 1
ATOM 600 O O . PHE A 1 76 ? -13.916 4.195 -23.029 1.00 88.25 76 PHE A O 1
ATOM 607 N N . GLN A 1 77 ? -12.190 2.780 -22.760 1.00 87.12 77 GLN A N 1
ATOM 608 C CA . GLN A 1 77 ? -11.201 3.620 -23.428 1.00 87.12 77 GLN A CA 1
ATOM 609 C C . GLN A 1 77 ? -10.437 2.833 -24.502 1.00 87.12 77 GLN A C 1
ATOM 611 O O . GLN A 1 77 ? -9.679 1.909 -24.220 1.00 87.12 77 GLN A O 1
ATOM 616 N N . ALA A 1 78 ? -10.620 3.221 -25.768 1.00 90.38 78 ALA A N 1
ATOM 617 C CA . ALA A 1 78 ? -9.894 2.615 -26.881 1.00 90.38 78 ALA A CA 1
ATOM 618 C C . ALA A 1 78 ? -8.377 2.852 -26.757 1.00 90.38 78 ALA A C 1
ATOM 620 O O . ALA A 1 78 ? -7.938 3.894 -26.271 1.00 90.38 78 ALA A O 1
ATOM 621 N N . ASP A 1 79 ? -7.583 1.878 -27.215 1.00 91.50 79 ASP A N 1
ATOM 622 C CA . ASP A 1 79 ? -6.113 1.878 -27.130 1.00 91.50 79 ASP A CA 1
ATOM 623 C C . ASP A 1 79 ? -5.556 2.026 -25.702 1.00 91.50 79 ASP A C 1
ATOM 625 O O . ASP A 1 79 ? -4.421 2.468 -25.499 1.00 91.50 79 ASP A O 1
ATOM 629 N N . HIS A 1 80 ? -6.339 1.618 -24.709 1.00 91.25 80 HIS A N 1
ATOM 630 C CA . HIS A 1 80 ? -5.950 1.566 -23.311 1.00 91.25 80 HIS A CA 1
ATOM 631 C C . HIS A 1 80 ? -6.120 0.155 -22.745 1.00 91.25 80 HIS A C 1
ATOM 633 O O . HIS A 1 80 ? -6.907 -0.657 -23.237 1.00 91.25 80 HIS A O 1
ATOM 639 N N . PHE A 1 81 ? -5.308 -0.155 -21.738 1.00 91.75 81 PHE A N 1
ATOM 640 C CA . PHE A 1 81 ? -5.178 -1.490 -21.171 1.00 91.75 81 PHE A CA 1
ATOM 641 C C . PHE A 1 81 ? -4.992 -1.414 -19.655 1.00 91.75 81 PHE A C 1
ATOM 643 O O . PHE A 1 81 ? -4.437 -0.450 -19.121 1.00 91.75 81 PHE A O 1
ATOM 650 N N . TYR A 1 82 ? -5.404 -2.475 -18.972 1.00 92.12 82 TYR A N 1
ATOM 651 C CA . TYR A 1 82 ? -5.108 -2.729 -17.573 1.00 92.12 82 TYR A CA 1
ATOM 652 C C . TYR A 1 82 ? -4.158 -3.918 -17.449 1.00 92.12 82 TYR A C 1
ATOM 654 O O . TYR A 1 82 ? -4.438 -5.003 -17.956 1.00 92.12 82 TYR A O 1
ATOM 662 N N . ALA A 1 83 ? -3.061 -3.731 -16.723 1.00 92.81 83 ALA A N 1
ATOM 663 C CA . ALA A 1 83 ? -2.272 -4.827 -16.180 1.00 92.81 83 ALA A CA 1
ATOM 664 C C . ALA A 1 83 ? -2.901 -5.246 -14.850 1.00 92.81 83 ALA A C 1
ATOM 666 O O . ALA A 1 83 ? -3.045 -4.413 -13.956 1.00 92.81 83 ALA A O 1
ATOM 667 N N . GLN A 1 84 ? -3.297 -6.509 -14.728 1.00 93.62 84 GLN A N 1
ATOM 668 C CA . GLN A 1 84 ? -3.744 -7.104 -13.473 1.00 93.62 84 GLN A CA 1
ATOM 669 C C . GLN A 1 84 ? -2.524 -7.429 -12.617 1.00 93.62 84 GLN A C 1
ATOM 671 O O . GLN A 1 84 ? -1.568 -8.056 -13.085 1.00 93.62 84 GLN A O 1
ATOM 676 N N . MET A 1 85 ? -2.554 -6.955 -11.377 1.00 93.62 85 MET A N 1
ATOM 677 C CA . MET A 1 85 ? -1.429 -7.009 -10.457 1.00 93.62 85 MET A CA 1
ATOM 678 C C . MET A 1 85 ? -1.724 -8.005 -9.350 1.00 93.62 85 MET A C 1
ATOM 680 O O . MET A 1 85 ? -2.800 -7.985 -8.758 1.00 93.62 85 MET A O 1
ATOM 684 N N . VAL A 1 86 ? -0.737 -8.837 -9.045 1.00 92.81 86 VAL A N 1
ATOM 685 C CA . VAL A 1 86 ? -0.784 -9.795 -7.942 1.00 92.81 86 VAL A CA 1
ATOM 686 C C . VAL A 1 86 ? 0.474 -9.684 -7.099 1.00 92.81 86 VAL A C 1
ATOM 688 O O . VAL A 1 86 ? 1.459 -9.049 -7.487 1.00 92.81 86 VAL A O 1
ATOM 691 N N . ASP A 1 87 ? 0.434 -10.292 -5.917 1.00 92.44 87 ASP A N 1
ATOM 692 C CA . ASP A 1 87 ? 1.563 -10.358 -4.993 1.00 92.44 87 ASP A CA 1
ATOM 693 C C . ASP A 1 87 ? 2.139 -8.985 -4.591 1.00 92.44 87 ASP A C 1
ATOM 695 O O . ASP A 1 87 ? 3.312 -8.887 -4.222 1.00 92.44 87 ASP A O 1
ATOM 699 N N . TYR A 1 88 ? 1.316 -7.933 -4.613 1.00 94.00 88 TYR A N 1
ATOM 700 C CA . TYR A 1 88 ? 1.714 -6.572 -4.250 1.00 94.00 88 TYR A CA 1
ATOM 701 C C . TYR A 1 88 ? 2.320 -6.508 -2.841 1.00 94.00 88 TYR A C 1
ATOM 703 O O . TYR A 1 88 ? 1.779 -7.108 -1.909 1.00 94.00 88 TYR A O 1
ATOM 711 N N . LEU A 1 89 ? 3.435 -5.787 -2.695 1.00 93.69 89 LEU A N 1
ATOM 712 C CA . LEU A 1 89 ? 4.096 -5.497 -1.421 1.00 93.69 89 LEU A CA 1
ATOM 713 C C . LEU A 1 89 ? 4.737 -4.109 -1.449 1.00 93.69 89 LEU A C 1
ATOM 715 O O . LEU A 1 89 ? 5.512 -3.787 -2.352 1.00 93.69 89 LEU A O 1
ATOM 719 N N . GLU A 1 90 ? 4.486 -3.319 -0.410 1.00 92.75 90 GLU A N 1
ATOM 720 C CA . GLU A 1 90 ? 5.127 -2.017 -0.214 1.00 92.75 90 GLU A CA 1
ATOM 721 C C . GLU A 1 90 ? 6.452 -2.122 0.543 1.00 92.75 90 GLU A C 1
ATOM 723 O O . GLU A 1 90 ? 6.619 -2.923 1.464 1.00 92.75 90 GLU A O 1
ATOM 728 N N . PHE A 1 91 ? 7.406 -1.270 0.169 1.00 91.44 91 PHE A N 1
ATOM 729 C CA . PHE A 1 91 ? 8.646 -1.096 0.908 1.00 91.44 91 PHE A CA 1
ATOM 730 C C . PHE A 1 91 ? 8.378 -0.293 2.177 1.00 91.44 91 PHE A C 1
ATOM 732 O O . PHE A 1 91 ? 7.826 0.807 2.126 1.00 91.44 91 PHE A O 1
ATOM 739 N N . SER A 1 92 ? 8.874 -0.781 3.317 1.00 82.50 92 SER A N 1
ATOM 740 C CA . SER A 1 92 ? 8.828 -0.020 4.570 1.00 82.50 92 SER A CA 1
ATOM 741 C C . SER A 1 92 ? 9.575 1.310 4.460 1.00 82.50 92 SER A C 1
ATOM 743 O O . SER A 1 92 ? 9.214 2.291 5.101 1.00 82.50 92 SER A O 1
ATOM 745 N N . ARG A 1 93 ? 10.627 1.353 3.633 1.00 84.19 93 ARG A N 1
ATOM 746 C CA . ARG A 1 93 ? 11.360 2.571 3.298 1.00 84.19 93 ARG A CA 1
ATOM 747 C C . ARG A 1 93 ? 11.429 2.712 1.775 1.00 84.19 93 ARG A C 1
ATOM 749 O O . ARG A 1 93 ? 12.023 1.849 1.133 1.00 84.19 93 ARG A O 1
ATOM 756 N N . PRO A 1 94 ? 10.879 3.793 1.197 1.00 86.62 94 PRO A N 1
ATOM 757 C CA . PRO A 1 94 ? 11.027 4.065 -0.226 1.00 86.62 94 PRO A CA 1
ATOM 758 C C . PRO A 1 94 ? 12.505 4.155 -0.622 1.00 86.62 94 PRO A C 1
ATOM 760 O O . PRO A 1 94 ? 13.303 4.790 0.074 1.00 86.62 94 PRO A O 1
ATOM 763 N N . VAL A 1 95 ? 12.860 3.536 -1.745 1.00 88.94 95 VAL A N 1
ATOM 764 C CA . VAL A 1 95 ? 14.228 3.497 -2.272 1.00 88.94 95 VAL A CA 1
ATOM 765 C C . VAL A 1 95 ? 14.400 4.658 -3.248 1.00 88.94 95 VAL A C 1
ATOM 767 O O . VAL A 1 95 ? 13.696 4.702 -4.258 1.00 88.94 95 VAL A O 1
ATOM 770 N N . PRO A 1 96 ? 15.294 5.626 -2.993 1.00 87.62 96 PRO A N 1
ATOM 771 C CA . PRO A 1 96 ? 15.483 6.745 -3.907 1.00 87.62 96 PRO A CA 1
ATOM 772 C C . PRO A 1 96 ? 15.999 6.252 -5.265 1.00 87.62 96 PRO A C 1
ATOM 774 O O . PRO A 1 96 ? 16.741 5.278 -5.344 1.00 87.62 96 PRO A O 1
ATOM 777 N N . PHE A 1 97 ? 15.667 6.954 -6.354 1.00 83.69 97 PHE A N 1
ATOM 778 C CA . PHE A 1 97 ? 16.176 6.578 -7.687 1.00 83.69 97 PHE A CA 1
ATOM 779 C C . PHE A 1 97 ? 17.710 6.649 -7.796 1.00 83.69 97 PHE A C 1
ATOM 781 O O . PHE A 1 97 ? 18.308 6.009 -8.665 1.00 83.69 97 PHE A O 1
ATOM 788 N N . LYS A 1 98 ? 18.328 7.460 -6.929 1.00 82.25 98 LYS A N 1
ATOM 789 C CA . LYS A 1 98 ? 19.765 7.681 -6.830 1.00 82.25 98 LYS A CA 1
ATOM 790 C C . LYS A 1 98 ? 20.164 7.779 -5.363 1.00 82.25 98 LYS A C 1
ATOM 792 O O . LYS A 1 98 ? 19.553 8.540 -4.615 1.00 82.25 98 LYS A O 1
ATOM 797 N N . GLU A 1 99 ? 21.224 7.082 -4.985 1.00 78.25 99 GLU A N 1
ATOM 798 C CA . GLU A 1 99 ? 21.818 7.162 -3.652 1.00 78.25 99 GLU A CA 1
ATOM 799 C C . GLU A 1 99 ? 23.308 7.487 -3.797 1.00 78.25 99 GLU A C 1
ATOM 801 O O . GLU A 1 99 ? 24.066 6.767 -4.449 1.00 78.25 99 GLU A O 1
ATOM 806 N N . GLY A 1 100 ? 23.717 8.660 -3.303 1.00 76.44 100 GLY A N 1
ATOM 807 C CA . GLY A 1 100 ? 25.046 9.210 -3.577 1.00 76.44 100 GLY A CA 1
ATOM 808 C C . GLY A 1 100 ? 25.305 9.398 -5.081 1.00 76.44 100 GLY A C 1
ATOM 809 O O . GLY A 1 100 ? 24.667 10.226 -5.743 1.00 76.44 100 GLY A O 1
ATOM 810 N N . GLY A 1 101 ? 26.267 8.643 -5.623 1.00 73.69 101 GLY A N 1
ATOM 811 C CA . GLY A 1 101 ? 26.615 8.599 -7.050 1.00 73.69 101 GLY A CA 1
ATOM 812 C C . GLY A 1 101 ? 25.966 7.452 -7.838 1.00 73.69 101 GLY A C 1
ATOM 813 O O . GLY A 1 101 ? 26.043 7.455 -9.067 1.00 73.69 101 GLY A O 1
ATOM 814 N N . HIS A 1 102 ? 25.322 6.501 -7.156 1.00 78.81 102 HIS A N 1
ATOM 815 C CA . HIS A 1 102 ? 24.785 5.278 -7.753 1.00 78.81 102 HIS A CA 1
ATOM 816 C C . HIS A 1 102 ? 23.356 5.466 -8.261 1.00 78.81 102 HIS A C 1
ATOM 818 O O . HIS A 1 102 ? 22.521 6.052 -7.571 1.00 78.81 102 HIS A O 1
ATOM 824 N N . TYR A 1 103 ? 23.073 4.950 -9.458 1.00 84.00 103 TYR A N 1
ATOM 825 C CA . TYR A 1 103 ? 21.723 4.866 -10.015 1.00 84.00 103 TYR A CA 1
ATOM 826 C C . TYR A 1 103 ? 21.298 3.404 -10.028 1.00 84.00 103 TYR A C 1
ATOM 828 O O . TYR A 1 103 ? 22.000 2.571 -10.596 1.00 84.00 103 TYR A O 1
ATOM 836 N N . TYR A 1 104 ? 20.124 3.119 -9.468 1.00 84.44 104 TYR A N 1
ATOM 837 C CA . TYR A 1 104 ? 19.564 1.768 -9.490 1.00 84.44 104 TYR A CA 1
ATOM 838 C C . TYR A 1 104 ? 19.145 1.337 -10.906 1.00 84.44 104 TYR A C 1
ATOM 840 O O . TYR A 1 104 ? 19.307 0.180 -11.272 1.00 84.44 104 TYR A O 1
ATOM 848 N N . GLU A 1 105 ? 18.647 2.277 -11.716 1.00 86.88 105 GLU A N 1
ATOM 849 C CA . GLU A 1 105 ? 18.335 2.063 -13.133 1.00 86.88 105 GLU A CA 1
ATOM 850 C C . GLU A 1 105 ? 19.469 2.610 -14.015 1.00 86.88 105 GLU A C 1
ATOM 852 O O . GLU A 1 105 ? 19.689 3.826 -14.083 1.00 86.88 105 GLU A O 1
ATOM 857 N N . GLY A 1 106 ? 20.130 1.746 -14.788 1.00 80.69 106 GLY A N 1
ATOM 858 C CA . GLY A 1 106 ? 21.131 2.152 -15.773 1.00 80.69 106 GLY A CA 1
ATOM 859 C C . GLY A 1 106 ? 20.552 3.045 -16.876 1.00 80.69 106 GLY A C 1
ATOM 860 O O . GLY A 1 106 ? 21.232 3.941 -17.369 1.00 80.69 106 GLY A O 1
ATOM 861 N N . ALA A 1 107 ? 19.267 2.879 -17.210 1.00 81.00 107 ALA A N 1
ATOM 862 C CA . ALA A 1 107 ? 18.560 3.708 -18.191 1.00 81.00 107 ALA A CA 1
ATOM 863 C C . ALA A 1 107 ? 18.440 5.193 -17.781 1.00 81.00 107 ALA A C 1
ATOM 865 O O . ALA A 1 107 ? 18.265 6.068 -18.638 1.00 81.00 107 ALA A O 1
ATOM 866 N N . LEU A 1 108 ? 18.544 5.490 -16.479 1.00 81.25 108 LEU A N 1
ATOM 867 C CA . LEU A 1 108 ? 18.457 6.848 -15.936 1.00 81.25 108 LEU A CA 1
ATOM 868 C C . LEU A 1 108 ? 19.810 7.574 -15.917 1.00 81.25 108 LEU A C 1
ATOM 870 O O . LEU A 1 108 ? 19.847 8.777 -15.640 1.00 81.25 108 LEU A O 1
ATOM 874 N N . ARG A 1 109 ? 20.906 6.884 -16.247 1.00 81.38 109 ARG A N 1
ATOM 875 C CA . ARG A 1 109 ? 22.258 7.443 -16.309 1.00 81.38 109 ARG A CA 1
ATOM 876 C C . ARG A 1 109 ? 22.676 7.653 -17.764 1.00 81.38 109 ARG A C 1
ATOM 878 O O . ARG A 1 109 ? 22.656 6.731 -18.573 1.00 81.38 109 ARG A O 1
ATOM 885 N N . LYS A 1 110 ? 23.074 8.878 -18.106 1.00 77.75 110 LYS A N 1
ATOM 886 C CA . LYS A 1 110 ? 23.712 9.176 -19.396 1.00 77.75 110 LYS A CA 1
ATOM 887 C C . LYS A 1 110 ? 25.200 8.799 -19.373 1.00 77.75 110 LYS A C 1
ATOM 889 O O . LYS A 1 110 ? 25.789 8.633 -18.305 1.00 77.75 110 LYS A O 1
ATOM 894 N N . ALA A 1 111 ? 25.822 8.728 -20.552 1.00 71.62 111 ALA A N 1
ATOM 895 C CA . ALA A 1 111 ? 27.259 8.458 -20.693 1.00 71.62 111 ALA A CA 1
ATOM 896 C C . ALA A 1 111 ? 28.146 9.489 -19.960 1.00 71.62 111 ALA A C 1
ATOM 898 O O . ALA A 1 111 ? 29.214 9.139 -19.472 1.00 71.62 111 ALA A O 1
ATOM 899 N N . ASP A 1 112 ? 27.667 10.729 -19.815 1.00 69.12 112 ASP A N 1
ATOM 900 C CA . ASP A 1 112 ? 28.324 11.820 -19.079 1.00 69.12 112 ASP A CA 1
ATOM 901 C C . ASP A 1 112 ? 28.130 11.748 -17.544 1.00 69.12 112 ASP A C 1
ATOM 903 O O . ASP A 1 112 ? 28.568 12.636 -16.817 1.00 69.12 112 ASP A O 1
ATOM 907 N N . GLY A 1 113 ? 27.447 10.717 -17.028 1.00 70.12 113 GLY A N 1
ATOM 908 C CA . GLY A 1 113 ? 27.123 10.564 -15.603 1.00 70.12 113 GLY A CA 1
ATOM 909 C C . GLY A 1 113 ? 25.947 11.420 -15.110 1.00 70.12 113 GLY A C 1
ATOM 910 O O . GLY A 1 113 ? 25.513 11.269 -13.963 1.00 70.12 113 GLY A O 1
ATOM 911 N N . SER A 1 114 ? 25.385 12.279 -15.963 1.00 74.62 114 SER A N 1
ATOM 912 C CA . SER A 1 114 ? 24.220 13.098 -15.643 1.00 74.62 114 SER A CA 1
ATOM 913 C C . SER A 1 114 ? 22.909 12.307 -15.736 1.00 74.62 114 SER A C 1
ATOM 915 O O . SER A 1 114 ? 22.815 11.225 -16.325 1.00 74.62 114 SER A O 1
ATOM 917 N N . THR A 1 115 ? 21.863 12.858 -15.122 1.00 77.62 115 THR A N 1
ATOM 918 C CA . THR A 1 115 ? 20.531 12.252 -15.077 1.00 77.62 115 THR A CA 1
ATOM 919 C C . THR A 1 115 ? 19.822 12.349 -16.434 1.00 77.62 115 THR A C 1
ATOM 921 O O . THR A 1 115 ? 19.642 13.439 -16.992 1.00 77.62 115 THR A O 1
ATOM 924 N N . ASN A 1 116 ? 19.340 11.221 -16.957 1.00 77.75 116 ASN A N 1
ATOM 925 C CA . ASN A 1 116 ? 18.570 11.168 -18.196 1.00 77.75 116 ASN A CA 1
ATOM 926 C C . ASN A 1 116 ? 17.111 11.604 -17.985 1.00 77.75 116 ASN A C 1
ATOM 928 O O . ASN A 1 116 ? 16.212 10.779 -17.841 1.00 77.75 116 ASN A O 1
ATOM 932 N N . LYS A 1 117 ? 16.862 12.919 -18.020 1.00 70.50 117 LYS A N 1
ATOM 933 C CA . LYS A 1 117 ? 15.518 13.510 -17.855 1.00 70.50 117 LYS A CA 1
ATOM 934 C C . LYS A 1 117 ? 14.465 12.974 -18.842 1.00 70.50 117 LYS A C 1
ATOM 936 O O . LYS A 1 117 ? 13.294 12.941 -18.487 1.00 70.50 117 LYS A O 1
ATOM 941 N N . GLY A 1 118 ? 14.861 12.539 -20.043 1.00 67.94 118 GLY A N 1
ATOM 942 C CA . GLY A 1 118 ? 13.936 11.975 -21.035 1.00 67.94 118 GLY A CA 1
ATOM 943 C C . GLY A 1 118 ? 13.410 10.589 -20.649 1.00 67.94 118 GLY A C 1
ATOM 944 O O . GLY A 1 118 ? 12.250 10.275 -20.901 1.00 67.94 118 GLY A O 1
ATOM 945 N N . ALA A 1 119 ? 14.228 9.781 -19.968 1.00 70.62 119 ALA A N 1
ATOM 946 C CA . ALA A 1 119 ? 13.808 8.473 -19.475 1.00 70.62 119 ALA A CA 1
ATOM 947 C C . ALA A 1 119 ? 12.766 8.585 -18.345 1.00 70.62 119 ALA A C 1
ATOM 949 O O . ALA A 1 119 ? 11.819 7.805 -18.330 1.00 70.62 119 ALA A O 1
ATOM 950 N N . PHE A 1 120 ? 12.860 9.603 -17.476 1.00 69.19 120 PHE A N 1
ATOM 951 C CA . PHE A 1 120 ? 11.872 9.861 -16.410 1.00 69.19 120 PHE A CA 1
ATOM 952 C C . PHE A 1 120 ? 10.462 10.177 -16.922 1.00 69.19 120 PHE A C 1
ATOM 954 O O . PHE A 1 120 ? 9.501 10.019 -16.176 1.00 69.19 120 PHE A O 1
ATOM 961 N N . GLY 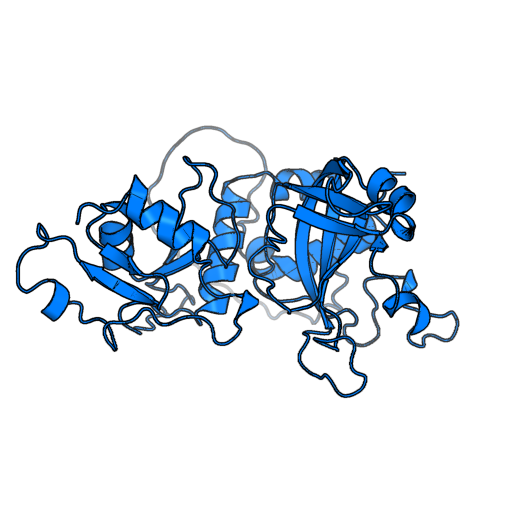A 1 121 ? 10.322 10.628 -18.173 1.00 72.06 121 GLY A N 1
ATOM 962 C CA . GLY A 1 121 ? 9.015 10.902 -18.774 1.00 72.06 121 GLY A CA 1
ATOM 963 C C . GLY A 1 121 ? 8.245 9.645 -19.192 1.00 72.06 121 GLY A C 1
ATOM 964 O O . GLY A 1 121 ? 7.069 9.742 -19.527 1.00 72.06 121 GLY A O 1
ATOM 965 N N . ARG A 1 122 ? 8.886 8.468 -19.198 1.00 81.56 122 ARG A N 1
ATOM 966 C CA . ARG A 1 122 ? 8.257 7.207 -19.615 1.00 81.56 122 ARG A CA 1
ATOM 967 C C . ARG A 1 122 ? 7.569 6.545 -18.428 1.00 81.56 122 ARG A C 1
ATOM 969 O O . ARG A 1 122 ? 8.233 6.245 -17.434 1.00 81.56 122 ARG A O 1
ATOM 976 N N . ALA A 1 123 ? 6.271 6.269 -18.570 1.00 84.75 123 ALA A N 1
ATOM 977 C CA . ALA A 1 123 ? 5.490 5.622 -17.522 1.00 84.75 123 ALA A CA 1
ATOM 978 C C . ALA A 1 123 ? 5.965 4.187 -17.259 1.00 84.75 123 ALA A C 1
ATOM 980 O O . ALA A 1 123 ? 6.159 3.819 -16.106 1.00 84.75 123 ALA A O 1
ATOM 981 N N . VAL A 1 124 ? 6.244 3.426 -18.322 1.00 88.56 124 VAL A N 1
ATOM 982 C CA . VAL A 1 124 ? 6.798 2.070 -18.236 1.00 88.56 124 VAL A CA 1
ATOM 983 C C . VAL A 1 124 ? 8.224 2.045 -18.782 1.00 88.56 124 VAL A C 1
ATOM 985 O O . VAL A 1 124 ? 8.505 2.575 -19.867 1.00 88.56 124 VAL A O 1
ATOM 988 N N . ARG A 1 125 ? 9.136 1.434 -18.020 1.00 90.69 125 ARG A N 1
ATOM 989 C CA . ARG A 1 125 ? 10.549 1.251 -18.382 1.00 90.69 125 ARG A CA 1
ATOM 990 C C . ARG A 1 125 ? 10.971 -0.192 -18.145 1.00 90.69 125 ARG A C 1
ATOM 992 O O . ARG A 1 125 ? 10.527 -0.807 -17.186 1.00 90.69 125 ARG A O 1
ATOM 999 N N . ASN A 1 126 ? 11.849 -0.716 -18.993 1.00 89.31 126 ASN A N 1
ATOM 1000 C CA . ASN A 1 126 ? 12.415 -2.048 -18.792 1.00 89.31 126 ASN A CA 1
ATOM 1001 C C . ASN A 1 126 ? 13.497 -1.985 -17.711 1.00 89.31 126 ASN A C 1
ATOM 1003 O O . ASN A 1 126 ? 14.303 -1.055 -17.701 1.00 89.31 126 ASN A O 1
ATOM 1007 N N . LEU A 1 127 ? 13.534 -3.003 -16.861 1.00 89.94 127 LEU A N 1
ATOM 1008 C CA . LEU A 1 127 ? 14.451 -3.144 -15.742 1.00 89.94 127 LEU A CA 1
ATOM 1009 C C . LEU A 1 127 ? 15.189 -4.476 -15.865 1.00 89.94 127 LEU A C 1
ATOM 1011 O O . LEU A 1 127 ? 14.587 -5.530 -16.083 1.00 89.94 127 LEU A O 1
ATOM 1015 N N . ARG A 1 128 ? 16.515 -4.448 -15.747 1.00 89.19 128 ARG A N 1
ATOM 1016 C CA . ARG A 1 128 ? 17.320 -5.673 -15.779 1.00 89.19 128 ARG A CA 1
ATOM 1017 C C . ARG A 1 128 ? 17.174 -6.422 -14.453 1.00 89.19 128 ARG A C 1
ATOM 1019 O O . ARG A 1 128 ? 16.972 -5.807 -13.412 1.00 89.19 128 ARG A O 1
ATOM 1026 N N . GLY A 1 129 ? 17.354 -7.746 -14.474 1.00 86.81 129 GLY A N 1
ATOM 1027 C CA . GLY A 1 129 ? 17.255 -8.588 -13.269 1.00 86.81 129 GLY A CA 1
ATOM 1028 C C . GLY A 1 129 ? 18.105 -8.078 -12.099 1.00 86.81 129 GLY A C 1
ATOM 1029 O O . GLY A 1 129 ? 17.577 -7.790 -11.038 1.00 86.81 129 GLY A O 1
ATOM 1030 N N . HIS A 1 130 ? 19.394 -7.817 -12.329 1.00 86.00 130 HIS A N 1
ATOM 1031 C CA . HIS A 1 130 ? 20.285 -7.311 -11.276 1.00 86.00 130 HIS A CA 1
ATOM 1032 C C . HIS A 1 130 ? 19.937 -5.896 -10.769 1.00 86.00 130 HIS A C 1
ATOM 1034 O O . HIS A 1 130 ? 20.327 -5.536 -9.661 1.00 86.00 130 HIS A O 1
ATOM 1040 N N . GLU A 1 131 ? 19.259 -5.067 -11.571 1.00 90.25 131 GLU A N 1
ATOM 1041 C CA . GLU A 1 131 ? 18.790 -3.737 -11.147 1.00 90.25 131 GLU A CA 1
ATOM 1042 C C . GLU A 1 131 ? 17.571 -3.889 -10.230 1.00 90.25 131 GLU A C 1
ATOM 1044 O O . GLU A 1 131 ? 17.499 -3.259 -9.175 1.00 90.25 131 GLU A O 1
ATOM 1049 N N . PHE A 1 132 ? 16.656 -4.796 -10.590 1.00 90.44 132 PHE A N 1
ATOM 1050 C CA . PHE A 1 132 ? 15.546 -5.205 -9.732 1.00 90.44 132 PHE A CA 1
ATOM 1051 C C . PHE A 1 132 ? 16.045 -5.757 -8.397 1.00 90.44 132 PHE A C 1
ATOM 1053 O O . PHE A 1 132 ? 15.583 -5.310 -7.351 1.00 90.44 132 PHE A O 1
ATOM 1060 N N . ASP A 1 133 ? 17.024 -6.663 -8.423 1.00 88.31 133 ASP A N 1
ATOM 1061 C CA . ASP A 1 133 ? 17.556 -7.303 -7.219 1.00 88.31 133 ASP A CA 1
ATO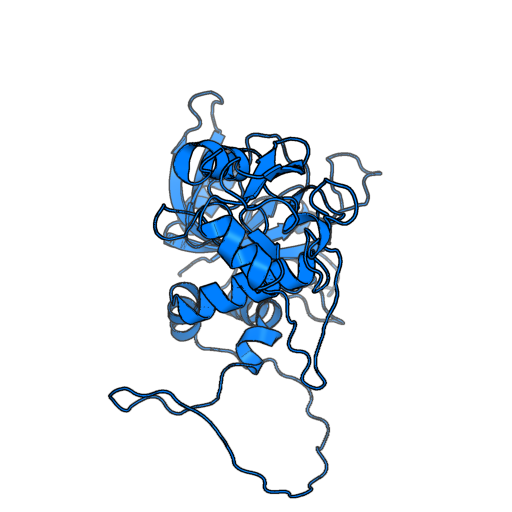M 1062 C C . ASP A 1 133 ? 18.154 -6.278 -6.241 1.00 88.31 133 ASP A C 1
ATOM 1064 O O . ASP A 1 133 ? 17.957 -6.384 -5.030 1.00 88.31 133 ASP A O 1
ATOM 1068 N N . GLN A 1 134 ? 18.829 -5.243 -6.758 1.00 88.31 134 GLN A N 1
ATOM 1069 C CA . GLN A 1 134 ? 19.357 -4.140 -5.949 1.00 88.31 134 GLN A CA 1
ATOM 1070 C C . GLN A 1 134 ? 18.246 -3.297 -5.319 1.00 88.31 134 GLN A C 1
ATOM 1072 O O . GLN A 1 134 ? 18.319 -2.986 -4.130 1.00 88.31 134 GLN A O 1
ATOM 1077 N N . ILE A 1 135 ? 17.210 -2.940 -6.087 1.00 90.25 135 ILE A N 1
ATOM 1078 C CA . ILE A 1 135 ? 16.075 -2.171 -5.558 1.00 90.25 135 ILE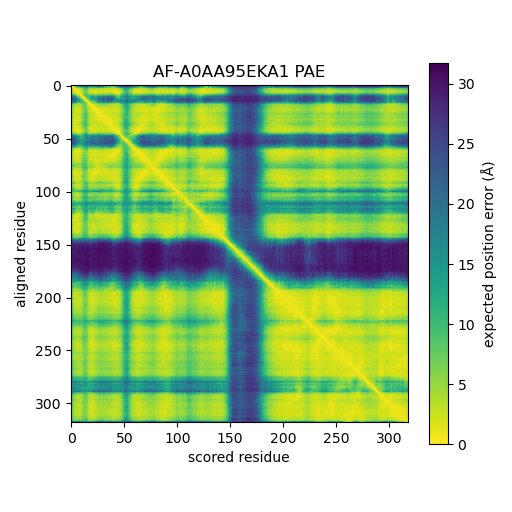 A CA 1
ATOM 1079 C C . ILE A 1 135 ? 15.317 -2.996 -4.514 1.00 90.25 135 ILE A C 1
ATOM 1081 O O . ILE A 1 135 ? 14.976 -2.481 -3.452 1.00 90.25 135 ILE A O 1
ATOM 1085 N N . PHE A 1 136 ? 15.098 -4.284 -4.784 1.00 89.31 136 PHE A N 1
ATOM 1086 C CA . PHE A 1 136 ? 14.466 -5.219 -3.860 1.00 89.31 136 PHE A CA 1
ATOM 1087 C C . PHE A 1 136 ? 15.257 -5.327 -2.549 1.00 89.31 136 PHE A C 1
ATOM 1089 O O . PHE A 1 136 ? 14.686 -5.185 -1.465 1.00 89.31 136 PHE A O 1
ATOM 1096 N N . ALA A 1 137 ? 16.575 -5.534 -2.637 1.00 86.94 137 ALA A N 1
ATOM 1097 C CA . ALA A 1 137 ? 17.443 -5.627 -1.469 1.00 86.94 137 ALA A CA 1
ATOM 1098 C C . ALA A 1 137 ? 17.434 -4.331 -0.645 1.00 86.94 137 ALA A C 1
ATOM 1100 O O . ALA A 1 137 ? 17.344 -4.396 0.580 1.00 86.94 137 ALA A O 1
ATOM 1101 N N . ALA A 1 138 ? 17.463 -3.166 -1.299 1.00 87.56 138 ALA A N 1
ATOM 1102 C CA . ALA A 1 138 ? 17.395 -1.870 -0.630 1.00 87.56 138 ALA A CA 1
ATOM 1103 C C . ALA A 1 138 ? 16.026 -1.624 0.035 1.00 87.56 138 ALA A C 1
ATOM 1105 O O . ALA A 1 138 ? 15.964 -1.195 1.188 1.00 87.56 138 ALA A O 1
ATOM 1106 N N . GLY A 1 139 ? 14.926 -1.936 -0.658 1.00 87.81 139 GLY A N 1
ATOM 1107 C CA . GLY A 1 139 ? 13.559 -1.691 -0.183 1.00 87.81 139 GLY A CA 1
ATOM 1108 C C . GLY A 1 139 ? 13.157 -2.567 1.002 1.00 87.81 139 GLY A C 1
ATOM 1109 O O . GLY A 1 139 ? 12.424 -2.119 1.886 1.00 87.81 139 GLY A O 1
ATOM 1110 N N . PHE A 1 140 ? 13.692 -3.789 1.065 1.00 89.25 140 PHE A N 1
ATOM 1111 C CA . PHE A 1 140 ? 13.435 -4.743 2.146 1.00 89.25 140 PHE A CA 1
ATOM 1112 C C . PHE A 1 140 ? 14.640 -4.975 3.065 1.00 89.25 140 PHE A C 1
ATOM 1114 O O . PHE A 1 140 ? 14.646 -5.949 3.818 1.00 89.25 140 PHE A O 1
ATOM 1121 N N . ALA A 1 141 ? 15.640 -4.087 3.058 1.00 85.56 141 ALA A N 1
ATOM 1122 C CA . ALA A 1 141 ? 16.879 -4.248 3.823 1.00 85.56 141 ALA A CA 1
ATOM 1123 C C . ALA A 1 141 ? 16.637 -4.558 5.311 1.00 85.56 141 ALA A C 1
ATOM 1125 O O . ALA A 1 141 ? 17.293 -5.435 5.866 1.00 85.56 141 ALA A O 1
ATOM 1126 N N . ARG A 1 142 ? 15.647 -3.903 5.938 1.00 78.06 142 ARG A N 1
ATOM 1127 C CA . ARG A 1 142 ? 15.255 -4.167 7.335 1.00 78.06 142 ARG A CA 1
ATOM 1128 C C . ARG A 1 142 ? 14.768 -5.601 7.534 1.00 78.06 142 ARG A C 1
ATOM 1130 O O . ARG A 1 142 ? 15.286 -6.320 8.372 1.00 78.06 142 ARG A O 1
ATOM 1137 N N . ILE A 1 143 ? 13.825 -6.042 6.705 1.00 82.25 143 ILE A N 1
ATOM 1138 C CA . ILE A 1 143 ? 13.238 -7.385 6.809 1.00 82.25 143 ILE A CA 1
ATOM 1139 C C . ILE A 1 143 ? 14.276 -8.458 6.481 1.00 82.25 143 ILE A C 1
ATOM 1141 O O . ILE A 1 143 ? 14.278 -9.516 7.098 1.00 82.25 143 ILE A O 1
ATOM 1145 N N . ILE A 1 144 ? 15.160 -8.198 5.514 1.00 79.12 144 ILE A N 1
ATOM 1146 C CA . ILE A 1 144 ? 16.231 -9.125 5.143 1.00 79.12 144 ILE A CA 1
ATOM 1147 C C . ILE A 1 144 ? 17.286 -9.219 6.251 1.00 79.12 144 ILE A C 1
ATOM 1149 O O . ILE A 1 144 ? 17.740 -10.327 6.523 1.00 79.12 144 ILE A O 1
ATOM 1153 N N . GLY A 1 145 ? 17.652 -8.098 6.879 1.00 66.88 145 GLY A N 1
ATOM 1154 C CA . GLY A 1 145 ? 18.601 -8.051 7.995 1.00 66.88 145 GLY A CA 1
ATOM 1155 C C . GLY A 1 145 ? 18.067 -8.689 9.281 1.00 66.88 145 GLY A C 1
ATOM 1156 O O . GLY A 1 145 ? 18.834 -9.313 10.005 1.00 66.88 145 GLY A O 1
ATOM 1157 N N . ASP A 1 146 ? 16.754 -8.608 9.516 1.00 58.03 146 ASP A N 1
ATOM 1158 C CA . ASP A 1 146 ? 16.078 -9.187 10.686 1.00 58.03 146 ASP A CA 1
ATOM 1159 C C . ASP A 1 146 ? 15.711 -10.680 10.504 1.00 58.03 146 ASP A C 1
ATOM 1161 O O . ASP A 1 146 ? 15.140 -11.314 11.399 1.00 58.03 146 ASP A O 1
ATOM 1165 N N . LEU A 1 147 ? 15.995 -11.280 9.340 1.00 50.12 147 LEU A N 1
ATOM 1166 C CA . LEU A 1 147 ? 15.879 -12.729 9.172 1.00 50.12 147 LEU A CA 1
ATOM 1167 C C . LEU A 1 147 ? 17.064 -13.399 9.880 1.00 50.12 147 LEU A C 1
ATOM 1169 O O . LEU A 1 147 ? 18.208 -13.069 9.562 1.00 50.12 147 LEU A O 1
ATOM 1173 N N . PRO A 1 148 ? 16.832 -14.380 10.775 1.00 37.25 148 PRO A N 1
ATOM 1174 C CA . PRO A 1 148 ? 17.925 -15.185 11.292 1.00 37.25 148 PRO A CA 1
ATOM 1175 C C . PRO A 1 148 ? 18.685 -15.783 10.104 1.00 37.25 148 PRO A C 1
ATOM 1177 O O . PRO A 1 148 ? 18.084 -16.439 9.248 1.00 37.25 148 PRO A O 1
ATOM 1180 N N . LEU A 1 149 ? 19.999 -15.563 10.041 1.00 34.62 149 LEU A N 1
ATOM 1181 C CA . LEU A 1 149 ? 20.891 -16.315 9.160 1.00 34.62 149 LEU A CA 1
ATOM 1182 C C . LEU A 1 149 ? 20.996 -17.748 9.710 1.00 34.62 149 LEU A C 1
ATOM 1184 O O . LEU A 1 149 ? 21.994 -18.129 10.306 1.00 34.62 149 LEU A O 1
ATOM 1188 N N . GLY A 1 150 ? 19.919 -18.522 9.582 1.00 31.02 150 GLY A N 1
ATOM 1189 C CA . GLY A 1 150 ? 19.881 -19.945 9.907 1.00 31.02 150 GLY A CA 1
ATOM 1190 C C . GLY A 1 150 ? 20.155 -20.791 8.660 1.00 31.02 150 GLY A C 1
ATOM 1191 O O . GLY A 1 150 ? 19.738 -20.397 7.563 1.00 31.02 150 GLY A O 1
ATOM 1192 N N . PRO A 1 151 ? 20.858 -21.932 8.786 1.00 33.31 151 PRO A N 1
ATOM 1193 C CA . PRO A 1 151 ? 21.149 -22.790 7.650 1.00 33.31 151 PRO A CA 1
ATOM 1194 C C . PRO A 1 151 ? 19.854 -23.430 7.138 1.00 33.31 151 PRO A C 1
ATOM 1196 O O . PRO A 1 151 ? 18.944 -23.749 7.903 1.00 33.31 151 PRO A O 1
ATOM 1199 N N . ALA A 1 152 ? 19.768 -23.609 5.822 1.00 38.75 152 ALA A N 1
ATOM 1200 C CA . ALA A 1 152 ? 18.729 -24.429 5.224 1.00 38.75 152 ALA A CA 1
ATOM 1201 C C . ALA A 1 152 ? 18.890 -25.884 5.704 1.00 38.75 152 ALA A C 1
ATOM 1203 O O . ALA A 1 152 ? 19.995 -26.420 5.644 1.00 38.75 152 ALA A O 1
ATOM 1204 N N . ASN A 1 153 ? 17.765 -26.492 6.097 1.00 32.25 153 ASN A N 1
ATOM 1205 C CA . ASN A 1 153 ? 17.535 -27.901 6.456 1.00 32.25 153 ASN A CA 1
ATOM 1206 C C . ASN A 1 153 ? 17.681 -28.259 7.947 1.00 32.25 153 ASN A C 1
ATOM 1208 O O . ASN A 1 153 ? 18.777 -28.491 8.450 1.00 32.25 153 ASN A O 1
ATOM 1212 N N . SER A 1 154 ? 16.547 -28.405 8.635 1.00 30.30 154 SER A N 1
ATOM 1213 C CA . SER A 1 154 ? 16.086 -29.683 9.215 1.00 30.30 154 SER A CA 1
ATOM 1214 C C . SER A 1 154 ? 14.746 -29.481 9.939 1.00 30.30 154 SER A C 1
ATOM 1216 O O . SER A 1 154 ? 14.612 -28.642 10.820 1.00 30.30 154 SER A O 1
ATOM 1218 N N . ASP A 1 155 ? 13.742 -30.192 9.435 1.00 29.52 155 ASP A N 1
ATOM 1219 C CA . ASP A 1 155 ? 12.618 -30.862 10.094 1.00 29.52 155 ASP A CA 1
ATOM 1220 C C . ASP A 1 155 ? 12.094 -30.379 11.461 1.00 29.52 155 ASP A C 1
ATOM 1222 O O . ASP A 1 155 ? 12.789 -30.388 12.468 1.00 29.52 155 ASP A O 1
ATOM 1226 N N . GLY A 1 156 ? 10.770 -30.164 11.494 1.00 28.16 156 GLY A N 1
ATOM 1227 C CA . GLY A 1 156 ? 9.911 -30.626 12.590 1.00 28.16 156 GLY A CA 1
ATOM 1228 C C . GLY A 1 156 ? 9.847 -29.771 13.857 1.00 28.16 156 GLY A C 1
ATOM 1229 O O . GLY A 1 156 ? 10.680 -29.917 14.733 1.00 28.16 156 GLY A O 1
ATOM 1230 N N . ALA A 1 157 ? 8.750 -29.008 13.970 1.00 34.28 157 ALA A N 1
ATOM 1231 C CA . ALA A 1 157 ? 8.045 -28.565 15.184 1.00 34.28 157 ALA A CA 1
ATOM 1232 C C . ALA A 1 157 ? 8.825 -27.937 16.368 1.00 34.28 157 ALA A C 1
ATOM 1234 O O . ALA A 1 157 ? 9.852 -28.425 16.818 1.00 34.28 157 ALA A O 1
ATOM 1235 N N . THR A 1 158 ? 8.161 -26.951 16.994 1.00 26.89 158 THR A N 1
ATOM 1236 C CA . THR A 1 158 ? 8.226 -26.532 18.419 1.00 26.89 158 THR A CA 1
ATOM 1237 C C . THR A 1 158 ? 8.671 -25.075 18.628 1.00 26.89 158 THR A C 1
ATOM 1239 O O . THR A 1 158 ? 9.832 -24.716 18.478 1.00 26.89 158 THR A O 1
ATOM 1242 N N . PHE A 1 159 ? 7.723 -24.235 19.054 1.00 27.31 159 PHE A N 1
ATOM 1243 C CA . PHE A 1 159 ? 7.972 -23.177 20.047 1.00 27.31 159 PHE A CA 1
ATOM 1244 C C . PHE A 1 159 ? 7.778 -23.817 21.441 1.00 27.31 159 PHE A C 1
ATOM 1246 O O . PHE A 1 159 ? 6.919 -24.700 21.523 1.00 27.31 159 PHE A O 1
ATOM 1253 N N . PRO A 1 160 ? 8.480 -23.415 22.529 1.00 34.31 160 PRO A N 1
ATOM 1254 C CA . PRO A 1 160 ? 8.714 -22.016 22.918 1.00 34.31 160 PRO A CA 1
ATOM 1255 C C . PRO A 1 160 ? 10.135 -21.652 23.438 1.00 34.31 160 PRO A C 1
ATOM 1257 O O . PRO A 1 160 ? 10.993 -22.501 23.642 1.00 34.31 160 PRO A O 1
ATOM 1260 N N . GLN A 1 161 ? 10.329 -20.334 23.618 1.00 34.91 161 GLN A N 1
ATOM 1261 C CA . GLN A 1 161 ? 11.445 -19.553 24.225 1.00 34.91 161 GLN A CA 1
ATOM 1262 C C . GLN A 1 161 ? 11.837 -20.044 25.656 1.00 34.91 161 GLN A C 1
ATOM 1264 O O . GLN A 1 161 ? 11.095 -20.884 26.162 1.00 34.91 161 GLN A O 1
ATOM 1269 N N . PRO A 1 162 ? 12.811 -19.477 26.434 1.00 37.47 162 PRO A N 1
ATOM 1270 C CA . PRO A 1 162 ? 13.835 -18.431 26.205 1.00 37.47 162 PRO A CA 1
ATOM 1271 C C . PRO A 1 162 ? 15.264 -18.769 26.747 1.00 37.47 162 PRO A C 1
ATOM 1273 O O . PRO A 1 162 ? 15.444 -19.647 27.583 1.00 37.47 162 PRO A O 1
ATOM 1276 N N . GLY A 1 163 ? 16.268 -17.955 26.384 1.00 25.67 163 GLY A N 1
ATOM 1277 C CA . GLY A 1 163 ? 17.478 -17.740 27.198 1.00 25.67 163 GLY A CA 1
ATOM 1278 C C . GLY A 1 163 ? 18.803 -18.232 26.609 1.00 25.67 163 GLY A C 1
ATOM 1279 O O . GLY A 1 163 ? 19.117 -19.412 26.695 1.00 25.67 163 GLY A O 1
ATOM 1280 N N . PHE A 1 164 ? 19.638 -17.302 26.132 1.00 25.59 164 PHE A N 1
ATOM 1281 C CA . PHE A 1 164 ? 21.090 -17.428 26.285 1.00 25.59 164 PHE A CA 1
ATOM 1282 C C . PHE A 1 164 ? 21.786 -16.064 26.173 1.00 25.59 164 PHE A C 1
ATOM 1284 O O . PHE A 1 164 ? 21.769 -15.415 25.129 1.00 25.59 164 PHE A O 1
ATOM 1291 N N . LEU A 1 165 ? 22.385 -15.641 27.286 1.00 27.03 165 LEU A N 1
ATOM 1292 C CA . LEU A 1 165 ? 23.460 -14.655 27.348 1.00 27.03 165 LEU A CA 1
ATOM 1293 C C . LEU A 1 165 ? 24.758 -15.343 26.904 1.00 27.03 165 LEU A C 1
ATOM 1295 O O . LEU A 1 165 ? 25.042 -16.418 27.423 1.00 27.03 165 LEU A O 1
ATOM 1299 N N . LEU A 1 166 ? 25.592 -14.688 26.091 1.00 27.45 166 LEU A N 1
ATOM 1300 C CA . LEU A 1 166 ? 27.026 -14.551 26.386 1.00 27.45 166 LEU A CA 1
ATOM 1301 C C . LEU A 1 166 ? 27.715 -13.544 25.458 1.00 27.45 166 LEU A C 1
ATOM 1303 O O . LEU A 1 166 ? 27.425 -13.438 24.270 1.00 27.45 166 LEU A O 1
ATOM 1307 N N . ALA A 1 167 ? 28.612 -12.794 26.089 1.00 27.28 167 ALA A N 1
ATOM 1308 C CA . ALA A 1 167 ? 29.458 -11.738 25.566 1.00 27.28 167 ALA A CA 1
ATOM 1309 C C . ALA A 1 167 ? 30.523 -12.245 24.581 1.00 27.28 167 ALA A C 1
ATOM 1311 O O . ALA A 1 167 ? 30.986 -13.374 24.712 1.00 27.28 167 ALA A O 1
ATOM 1312 N N . ALA A 1 168 ? 30.994 -11.374 23.686 1.00 27.58 168 ALA A N 1
ATOM 1313 C CA . ALA A 1 168 ? 32.372 -10.871 23.729 1.00 27.58 168 ALA A CA 1
ATOM 1314 C C . ALA A 1 168 ? 32.646 -9.888 22.581 1.00 27.58 168 ALA A C 1
ATOM 1316 O O . ALA A 1 168 ? 32.067 -9.952 21.500 1.00 27.58 168 ALA A O 1
ATOM 1317 N N . GLU A 1 169 ? 33.539 -8.965 22.895 1.00 31.72 169 GLU A N 1
ATOM 1318 C CA . GLU A 1 169 ? 34.008 -7.813 22.143 1.00 31.72 169 GLU A CA 1
ATOM 1319 C C . GLU A 1 169 ? 34.744 -8.190 20.846 1.00 31.72 169 GLU A C 1
ATOM 1321 O O . GLU A 1 169 ? 35.551 -9.117 20.825 1.00 31.72 169 GLU A O 1
ATOM 1326 N N . ASN A 1 170 ? 34.536 -7.410 19.779 1.00 32.44 170 ASN A N 1
ATOM 1327 C CA . ASN A 1 170 ? 35.594 -7.062 18.825 1.00 32.44 170 ASN A CA 1
ATOM 1328 C C . ASN A 1 170 ? 35.168 -5.859 17.957 1.00 32.44 170 ASN A C 1
ATOM 1330 O O . ASN A 1 170 ? 34.010 -5.795 17.537 1.00 32.44 170 ASN A O 1
ATOM 1334 N N . PRO A 1 171 ? 36.063 -4.890 17.685 1.00 34.78 171 PRO A N 1
ATOM 1335 C CA . PRO A 1 171 ? 35.725 -3.682 16.945 1.00 34.78 171 PRO A CA 1
ATOM 1336 C C . PRO A 1 171 ? 35.610 -3.984 15.444 1.00 34.78 171 PRO A C 1
ATOM 1338 O O . PRO A 1 171 ? 36.467 -4.640 14.855 1.00 34.78 171 PRO A O 1
ATOM 1341 N N . ALA A 1 172 ? 34.542 -3.494 14.818 1.00 28.52 172 ALA A N 1
ATOM 1342 C CA . ALA A 1 172 ? 34.330 -3.609 13.379 1.00 28.52 172 ALA A CA 1
ATOM 1343 C C . ALA A 1 172 ? 35.341 -2.745 12.598 1.00 28.52 172 ALA A C 1
ATOM 1345 O O . ALA A 1 172 ? 35.492 -1.565 12.931 1.00 28.52 172 ALA A O 1
ATOM 1346 N N . PRO A 1 173 ? 35.984 -3.248 11.526 1.00 32.34 173 PRO A N 1
ATOM 1347 C CA . PRO A 1 173 ? 36.554 -2.374 10.518 1.00 32.34 173 PRO A CA 1
ATOM 1348 C C . PRO A 1 173 ? 35.456 -1.933 9.540 1.00 32.34 173 PRO A C 1
ATOM 1350 O O . PRO A 1 173 ? 34.508 -2.665 9.251 1.00 32.34 173 PRO A O 1
ATOM 1353 N N . ALA A 1 174 ? 35.584 -0.701 9.052 1.00 35.16 174 ALA A N 1
ATOM 1354 C CA . ALA A 1 174 ? 34.718 -0.112 8.043 1.00 35.16 174 ALA A CA 1
ATOM 1355 C C . ALA A 1 174 ? 34.769 -0.931 6.741 1.00 35.16 174 ALA A C 1
ATOM 1357 O O . ALA A 1 174 ? 35.835 -1.076 6.147 1.00 35.16 174 ALA A O 1
ATOM 1358 N N . PHE A 1 175 ? 33.619 -1.443 6.297 1.00 36.31 175 PHE A N 1
ATOM 1359 C CA . PHE A 1 175 ? 33.467 -2.074 4.988 1.00 36.31 175 PHE A CA 1
ATOM 1360 C C . PHE A 1 175 ? 32.730 -1.124 4.044 1.00 36.31 175 PHE A C 1
ATOM 1362 O O . PHE A 1 175 ? 31.610 -0.688 4.319 1.00 36.31 175 PHE A O 1
ATOM 1369 N N . GLU A 1 176 ? 33.375 -0.812 2.921 1.00 32.69 176 GLU A N 1
ATOM 1370 C CA . GLU A 1 176 ? 32.726 -0.285 1.724 1.00 32.69 176 GLU A CA 1
ATOM 1371 C C . GLU A 1 176 ? 31.600 -1.254 1.330 1.00 32.69 176 GLU A C 1
ATOM 1373 O O . GLU A 1 176 ? 31.838 -2.416 1.004 1.00 32.69 176 GLU A O 1
ATOM 1378 N N . HIS A 1 177 ? 30.350 -0.805 1.451 1.00 37.34 177 HIS A N 1
ATOM 1379 C CA . HIS A 1 177 ? 29.171 -1.627 1.195 1.00 37.34 177 HIS A CA 1
ATOM 1380 C C . HIS A 1 177 ? 28.980 -1.843 -0.316 1.00 37.34 177 HIS A C 1
ATOM 1382 O O . HIS A 1 177 ? 28.221 -1.127 -0.970 1.00 37.34 177 HIS A O 1
ATOM 1388 N N . GLU A 1 178 ? 29.608 -2.876 -0.876 1.00 35.38 178 GLU A N 1
ATOM 1389 C CA . GLU A 1 178 ? 29.011 -3.571 -2.016 1.00 35.38 178 GLU A CA 1
ATOM 1390 C C . GLU A 1 178 ? 27.752 -4.285 -1.504 1.00 35.38 178 GLU A C 1
ATOM 1392 O O . GLU A 1 178 ? 27.815 -5.206 -0.687 1.00 35.38 178 GLU A O 1
ATOM 1397 N N . LEU A 1 179 ? 26.577 -3.807 -1.924 1.00 44.06 179 LEU A N 1
ATOM 1398 C CA . LEU A 1 179 ? 25.305 -4.472 -1.639 1.00 44.06 179 LEU A CA 1
ATOM 1399 C C . LEU A 1 179 ? 25.398 -5.926 -2.142 1.00 44.06 179 LEU A C 1
ATOM 1401 O O . LEU A 1 179 ? 25.657 -6.125 -3.332 1.00 44.06 179 LEU A O 1
ATOM 1405 N N . PRO A 1 180 ? 25.197 -6.949 -1.289 1.00 42.97 180 PRO A N 1
ATOM 1406 C CA . PRO A 1 180 ? 25.342 -8.333 -1.713 1.00 42.97 180 PRO A CA 1
ATOM 1407 C C . PRO A 1 180 ? 24.314 -8.647 -2.802 1.00 42.97 180 PRO A C 1
ATOM 1409 O O . PRO A 1 180 ? 23.104 -8.579 -2.573 1.00 42.97 180 PRO A O 1
ATOM 1412 N N . SER A 1 181 ? 24.800 -9.000 -3.994 1.00 44.38 181 SER A N 1
ATOM 1413 C CA . SER A 1 181 ? 23.944 -9.480 -5.077 1.00 44.38 181 SER A CA 1
ATOM 1414 C C . SER A 1 181 ? 23.316 -10.816 -4.663 1.00 44.38 181 SER A C 1
ATOM 1416 O O . SER A 1 181 ? 23.981 -11.840 -4.514 1.00 44.38 181 SER A O 1
ATOM 1418 N N . MET A 1 182 ? 22.012 -10.800 -4.395 1.00 52.97 182 MET A N 1
ATOM 1419 C CA . MET A 1 182 ? 21.244 -12.014 -4.133 1.00 52.97 182 MET A CA 1
ATOM 1420 C C . MET A 1 182 ? 20.890 -12.664 -5.475 1.00 52.97 182 MET A C 1
ATOM 1422 O O . MET A 1 182 ? 20.415 -11.963 -6.364 1.00 52.97 182 MET A O 1
ATOM 1426 N N . PRO A 1 183 ? 21.068 -13.984 -5.658 1.00 55.84 183 PRO A N 1
ATOM 1427 C CA . PRO A 1 183 ? 20.672 -14.633 -6.904 1.00 55.84 183 PRO A CA 1
ATOM 1428 C C . PRO A 1 183 ? 19.147 -14.543 -7.091 1.00 55.84 183 PRO A C 1
ATOM 1430 O O . PRO A 1 183 ? 18.402 -14.899 -6.177 1.00 55.84 183 PRO A O 1
ATOM 1433 N N . ALA A 1 184 ? 18.689 -14.129 -8.279 1.00 55.62 184 ALA A N 1
ATOM 1434 C CA . ALA A 1 184 ? 17.281 -13.852 -8.616 1.00 55.62 184 ALA A CA 1
ATOM 1435 C C . ALA A 1 184 ? 16.279 -14.929 -8.142 1.00 55.62 184 ALA A C 1
ATOM 1437 O O . ALA A 1 184 ? 15.246 -14.618 -7.549 1.00 55.62 184 ALA A O 1
ATOM 1438 N N . ARG A 1 185 ? 16.635 -16.216 -8.276 1.00 57.53 185 ARG A N 1
ATOM 1439 C CA . ARG A 1 185 ? 15.803 -17.358 -7.841 1.00 57.53 185 ARG A CA 1
ATOM 1440 C C . ARG A 1 185 ? 15.477 -17.347 -6.340 1.00 57.53 185 ARG A C 1
ATOM 1442 O O . ARG A 1 185 ? 14.487 -17.925 -5.917 1.00 57.53 185 ARG A O 1
ATOM 1449 N N . ARG A 1 186 ? 16.318 -16.713 -5.516 1.00 62.62 186 ARG A N 1
ATOM 1450 C CA . ARG A 1 186 ? 16.128 -16.583 -4.061 1.00 62.62 186 ARG A CA 1
ATOM 1451 C C . ARG A 1 186 ? 15.192 -15.425 -3.704 1.00 62.62 186 ARG A C 1
ATOM 1453 O O . ARG A 1 186 ? 14.583 -15.462 -2.638 1.00 62.62 186 ARG A O 1
ATOM 1460 N N . ILE A 1 187 ? 15.088 -14.410 -4.561 1.00 69.31 187 ILE A N 1
ATOM 1461 C CA . ILE A 1 187 ? 14.212 -13.248 -4.361 1.00 69.31 187 ILE A CA 1
ATOM 1462 C C . ILE A 1 187 ? 12.767 -13.615 -4.688 1.00 69.31 187 ILE A C 1
ATOM 1464 O O . ILE A 1 187 ? 11.886 -13.370 -3.867 1.00 69.31 187 ILE A O 1
ATOM 1468 N N . GLU A 1 188 ? 12.542 -14.290 -5.817 1.00 69.44 188 GLU A N 1
ATOM 1469 C CA . GLU A 1 188 ? 11.214 -14.771 -6.219 1.00 69.44 188 GLU A CA 1
ATOM 1470 C C . GLU A 1 188 ? 10.582 -15.643 -5.127 1.00 69.44 188 GLU A C 1
ATOM 1472 O O . GLU A 1 188 ? 9.469 -15.363 -4.686 1.00 69.44 188 GLU A O 1
ATOM 1477 N N . THR A 1 189 ? 11.328 -16.619 -4.593 1.00 71.44 189 THR A N 1
ATOM 1478 C CA . THR A 1 189 ? 10.858 -17.479 -3.494 1.00 71.44 189 THR A CA 1
ATOM 1479 C C . THR A 1 189 ? 10.504 -16.690 -2.231 1.00 71.44 189 THR A C 1
ATOM 1481 O O . THR A 1 189 ? 9.551 -17.037 -1.538 1.00 71.44 189 THR A O 1
ATOM 1484 N N . LYS A 1 190 ? 11.238 -15.615 -1.911 1.00 76.06 190 LYS A N 1
ATOM 1485 C CA . LYS A 1 190 ? 10.918 -14.768 -0.749 1.00 76.06 190 LYS A CA 1
ATOM 1486 C C . LYS A 1 190 ? 9.634 -13.978 -0.969 1.00 76.06 190 LYS A C 1
ATOM 1488 O O . LYS A 1 190 ? 8.793 -13.951 -0.075 1.00 76.06 190 LYS A O 1
ATOM 1493 N N . LEU A 1 191 ? 9.473 -13.378 -2.145 1.00 79.38 191 LEU A N 1
ATOM 1494 C CA . LEU A 1 191 ? 8.331 -12.529 -2.488 1.00 79.38 191 LEU A CA 1
ATOM 1495 C C . LEU A 1 191 ? 6.984 -13.265 -2.467 1.00 79.38 191 LEU A C 1
ATOM 1497 O O . LEU A 1 191 ? 5.953 -12.658 -2.169 1.00 79.38 191 LEU A O 1
ATOM 1501 N N . VAL A 1 192 ? 7.003 -14.573 -2.728 1.00 81.69 192 VAL A N 1
ATOM 1502 C CA . VAL A 1 192 ? 5.817 -15.439 -2.631 1.00 81.69 192 VAL A CA 1
ATOM 1503 C C . VAL A 1 192 ? 5.655 -16.095 -1.254 1.00 81.69 192 VAL A C 1
ATOM 1505 O O . VAL A 1 192 ? 4.598 -16.637 -0.946 1.00 81.69 192 VAL A O 1
ATOM 1508 N N . SER A 1 193 ? 6.676 -16.056 -0.390 1.00 88.56 193 SER A N 1
ATOM 1509 C CA . SER A 1 193 ? 6.612 -16.718 0.918 1.00 88.56 193 SER A CA 1
ATOM 1510 C C . SER A 1 193 ? 5.792 -15.911 1.927 1.00 88.56 193 SER A C 1
ATOM 1512 O O . SER A 1 193 ? 6.124 -14.765 2.241 1.00 88.56 193 SER A O 1
ATOM 1514 N N . ARG A 1 194 ? 4.751 -16.525 2.503 1.00 89.00 194 ARG A N 1
ATOM 1515 C CA . ARG A 1 194 ? 3.873 -15.860 3.480 1.00 89.00 194 ARG A CA 1
ATOM 1516 C C . ARG A 1 194 ? 4.632 -15.240 4.667 1.00 89.00 194 ARG A C 1
ATOM 1518 O O . ARG A 1 194 ? 4.411 -14.061 4.918 1.00 89.00 194 ARG A O 1
ATOM 1525 N N . PRO A 1 195 ? 5.611 -15.916 5.308 1.00 89.19 195 PRO A N 1
ATOM 1526 C CA . PRO A 1 195 ? 6.349 -15.314 6.422 1.00 89.19 195 PRO A CA 1
ATOM 1527 C C . PRO A 1 195 ? 7.109 -14.033 6.054 1.00 89.19 195 PRO A C 1
ATOM 1529 O O . PRO A 1 195 ? 7.249 -13.138 6.885 1.00 89.19 195 PRO A O 1
ATOM 1532 N N . PHE A 1 196 ? 7.624 -13.931 4.825 1.00 90.06 196 PHE A N 1
ATOM 1533 C CA . PHE A 1 196 ? 8.275 -12.708 4.356 1.00 90.06 196 PHE A CA 1
ATOM 1534 C C . PHE A 1 196 ? 7.244 -11.618 4.062 1.00 90.06 196 PHE A C 1
ATOM 1536 O O . PHE A 1 196 ? 7.435 -10.480 4.486 1.00 90.06 196 PHE A O 1
ATOM 1543 N N . ARG A 1 197 ? 6.144 -11.973 3.384 1.00 92.19 197 ARG A N 1
ATOM 1544 C CA . ARG A 1 197 ? 5.043 -11.056 3.057 1.00 92.19 197 ARG A CA 1
ATOM 1545 C C . ARG A 1 197 ? 4.411 -10.449 4.307 1.00 92.19 197 ARG A C 1
ATOM 1547 O O . ARG A 1 197 ? 4.283 -9.233 4.368 1.00 92.19 197 ARG A O 1
ATOM 1554 N N . ASP A 1 198 ? 4.118 -11.266 5.319 1.00 91.69 198 ASP A N 1
ATOM 1555 C CA . ASP A 1 198 ? 3.566 -10.819 6.606 1.00 91.69 198 ASP A CA 1
ATOM 1556 C C . ASP A 1 198 ? 4.477 -9.792 7.278 1.00 91.69 198 ASP A C 1
ATOM 1558 O O . ASP A 1 198 ? 4.029 -8.731 7.707 1.00 91.69 198 ASP A O 1
ATOM 1562 N N . ARG A 1 199 ? 5.786 -10.071 7.322 1.00 92.25 199 ARG A N 1
ATOM 1563 C CA . ARG A 1 199 ? 6.773 -9.145 7.896 1.00 92.25 199 ARG A CA 1
ATOM 1564 C C . ARG A 1 199 ? 6.910 -7.869 7.075 1.00 92.25 199 ARG A C 1
ATOM 1566 O O . ARG A 1 199 ? 7.053 -6.796 7.655 1.00 92.25 199 ARG A O 1
ATOM 1573 N N . ALA A 1 200 ? 6.882 -7.976 5.748 1.00 93.12 200 ALA A N 1
ATOM 1574 C CA . ALA A 1 200 ? 6.956 -6.832 4.850 1.00 93.12 200 ALA A CA 1
ATOM 1575 C C . ALA A 1 200 ? 5.746 -5.908 5.007 1.00 93.12 200 ALA A C 1
ATOM 1577 O O . ALA A 1 200 ? 5.922 -4.717 5.260 1.00 93.12 200 ALA A O 1
ATOM 1578 N N . PHE A 1 201 ? 4.540 -6.475 4.954 1.00 95.38 201 PHE A N 1
ATOM 1579 C CA . PHE A 1 201 ? 3.284 -5.781 5.212 1.00 95.38 201 PHE A CA 1
ATOM 1580 C C . PHE A 1 201 ? 3.292 -5.106 6.583 1.00 95.38 201 PHE A C 1
ATOM 1582 O O . PHE A 1 201 ? 3.097 -3.893 6.673 1.00 95.38 201 PHE A O 1
ATOM 1589 N N . ALA A 1 202 ? 3.604 -5.864 7.639 1.00 94.31 202 ALA A N 1
ATOM 1590 C CA . ALA A 1 202 ? 3.636 -5.333 8.991 1.00 94.31 202 ALA A CA 1
ATOM 1591 C C . ALA A 1 202 ? 4.646 -4.192 9.121 1.00 94.31 202 ALA A C 1
ATOM 1593 O O . ALA A 1 202 ? 4.307 -3.123 9.620 1.00 94.31 202 ALA A O 1
ATOM 1594 N N . SER A 1 203 ? 5.867 -4.358 8.603 1.00 93.25 203 SER A N 1
ATOM 1595 C CA . SER A 1 203 ? 6.871 -3.294 8.637 1.00 93.25 203 SER A CA 1
ATOM 1596 C C . SER A 1 203 ? 6.416 -2.041 7.881 1.00 93.25 203 SER A C 1
ATOM 1598 O O . SER A 1 203 ? 6.738 -0.932 8.313 1.00 93.25 203 SER A O 1
ATOM 1600 N N . ALA A 1 204 ? 5.701 -2.190 6.764 1.00 94.25 204 ALA A N 1
ATOM 1601 C CA . ALA A 1 204 ? 5.224 -1.078 5.950 1.00 94.25 204 ALA A CA 1
ATOM 1602 C C . ALA A 1 204 ? 4.085 -0.310 6.642 1.00 94.25 204 ALA A C 1
ATOM 1604 O O . ALA A 1 204 ? 4.187 0.907 6.816 1.00 94.25 204 ALA A O 1
ATOM 1605 N N . VAL A 1 205 ? 3.064 -1.019 7.134 1.00 96.50 205 VAL A N 1
ATOM 1606 C CA . VAL A 1 205 ? 1.946 -0.442 7.902 1.00 96.50 205 VAL A CA 1
ATOM 1607 C C . VAL A 1 205 ? 2.458 0.242 9.167 1.00 96.50 205 VAL A C 1
ATOM 1609 O O . VAL A 1 205 ? 2.180 1.418 9.392 1.00 96.50 205 VAL A O 1
ATOM 1612 N N . MET A 1 206 ? 3.285 -0.438 9.962 1.00 94.94 206 MET A N 1
ATOM 1613 C CA . MET A 1 206 ? 3.829 0.131 11.196 1.00 94.94 206 MET A CA 1
ATOM 1614 C C . MET A 1 206 ? 4.646 1.403 10.941 1.00 94.94 206 MET A C 1
ATOM 1616 O O . MET A 1 206 ? 4.534 2.370 11.696 1.00 94.94 206 MET A O 1
ATOM 1620 N N . THR A 1 207 ? 5.402 1.455 9.838 1.00 92.81 207 THR A N 1
ATOM 1621 C CA . THR A 1 207 ? 6.120 2.674 9.433 1.00 92.81 207 THR A CA 1
ATOM 1622 C C . THR A 1 207 ? 5.156 3.796 9.047 1.00 92.81 207 THR A C 1
ATOM 1624 O O . THR A 1 207 ? 5.333 4.927 9.500 1.00 92.81 207 THR A O 1
ATOM 1627 N N . ALA A 1 208 ? 4.111 3.500 8.265 1.00 93.88 208 ALA A N 1
ATOM 1628 C CA . ALA A 1 208 ? 3.119 4.486 7.826 1.00 93.88 208 ALA A CA 1
ATOM 1629 C C . ALA A 1 208 ? 2.337 5.121 8.990 1.00 93.88 208 ALA A C 1
ATOM 1631 O O . ALA A 1 208 ? 1.993 6.302 8.931 1.00 93.88 208 ALA A O 1
ATOM 1632 N N . TYR A 1 209 ? 2.106 4.356 10.057 1.00 95.12 209 TYR A N 1
ATOM 1633 C CA . TYR A 1 209 ? 1.437 4.804 11.281 1.00 95.12 209 TYR A CA 1
ATOM 1634 C C . TYR A 1 209 ? 2.407 5.306 12.365 1.00 95.12 209 TYR A C 1
ATOM 1636 O O . TYR A 1 209 ? 1.981 5.696 13.452 1.00 95.12 209 TYR A O 1
ATOM 1644 N N . GLY A 1 210 ? 3.719 5.304 12.106 1.00 93.25 210 GLY A N 1
ATOM 1645 C CA . GLY A 1 210 ? 4.728 5.749 13.068 1.00 93.25 210 GLY A CA 1
ATOM 1646 C C . GLY A 1 210 ? 4.762 4.913 14.352 1.00 93.25 210 GLY A C 1
ATOM 1647 O O . GLY A 1 210 ? 4.999 5.457 15.428 1.00 93.25 210 GLY A O 1
ATOM 1648 N N . ASN A 1 211 ? 4.514 3.605 14.260 1.00 93.94 211 ASN A N 1
ATOM 1649 C CA . ASN A 1 211 ? 4.440 2.667 15.387 1.00 93.94 211 ASN A CA 1
ATOM 1650 C C . ASN A 1 211 ? 3.404 3.045 16.464 1.00 93.94 211 ASN A C 1
ATOM 1652 O O . ASN A 1 211 ? 3.614 2.786 17.650 1.00 93.94 211 ASN A O 1
ATOM 1656 N N . ARG A 1 212 ? 2.309 3.702 16.065 1.00 94.38 212 ARG A N 1
ATOM 1657 C CA . ARG A 1 212 ? 1.206 4.090 16.952 1.00 94.38 212 ARG A CA 1
ATOM 1658 C C . ARG A 1 212 ? -0.028 3.254 16.680 1.00 94.38 212 ARG A C 1
ATOM 1660 O O . ARG A 1 212 ? -0.380 3.037 15.525 1.00 94.38 212 ARG A O 1
ATOM 1667 N N . CYS A 1 213 ? -0.727 2.878 17.746 1.00 95.69 213 CYS A N 1
ATOM 1668 C CA . CYS A 1 213 ? -2.085 2.374 17.617 1.00 95.69 213 CYS A CA 1
ATOM 1669 C C . CYS A 1 213 ? -2.979 3.481 17.035 1.00 95.69 213 CYS A C 1
ATOM 1671 O O . CYS A 1 213 ? -3.079 4.577 17.586 1.00 95.69 213 CYS A O 1
ATOM 1673 N N . ALA A 1 214 ? -3.643 3.185 15.926 1.00 95.94 214 ALA A N 1
ATOM 1674 C CA . ALA A 1 214 ? -4.515 4.090 15.194 1.00 95.94 214 ALA A CA 1
ATOM 1675 C C . ALA A 1 214 ? -5.781 4.458 15.978 1.00 95.94 214 ALA A C 1
ATOM 1677 O O . ALA A 1 214 ? -6.375 5.504 15.731 1.00 95.94 214 ALA A O 1
ATOM 1678 N N . VAL A 1 215 ? -6.193 3.613 16.927 1.00 94.25 215 VAL A N 1
ATOM 1679 C CA . VAL A 1 215 ? -7.374 3.847 17.768 1.00 94.25 215 VAL A CA 1
ATOM 1680 C C . VAL A 1 215 ? -7.013 4.668 19.005 1.00 94.25 215 VAL A C 1
ATOM 1682 O O . VAL A 1 215 ? -7.630 5.699 19.255 1.00 94.25 215 VAL A O 1
ATOM 1685 N N . THR A 1 216 ? -5.995 4.254 19.762 1.00 92.25 216 THR A N 1
ATOM 1686 C CA . THR A 1 216 ? -5.666 4.864 21.066 1.00 92.25 216 THR A CA 1
ATOM 1687 C C . THR A 1 216 ? -4.596 5.954 20.986 1.00 92.25 216 THR A C 1
ATOM 1689 O O . THR A 1 216 ? -4.424 6.722 21.927 1.00 92.25 216 THR A O 1
ATOM 1692 N N . GLY A 1 217 ? -3.830 6.022 19.893 1.00 92.06 217 GLY A N 1
ATOM 1693 C CA . GLY A 1 217 ? -2.688 6.930 19.730 1.00 92.06 217 GLY A CA 1
ATOM 1694 C C . GLY A 1 217 ? -1.422 6.523 20.497 1.00 92.06 217 GLY A C 1
ATOM 1695 O O . GLY A 1 217 ? -0.376 7.170 20.343 1.00 92.06 217 GLY A O 1
ATOM 1696 N N . ILE A 1 218 ? -1.491 5.455 21.300 1.00 92.12 218 ILE A N 1
ATOM 1697 C CA . ILE A 1 218 ? -0.379 4.969 22.121 1.00 92.12 218 ILE A CA 1
ATOM 1698 C C . ILE A 1 218 ? 0.773 4.527 21.214 1.00 92.12 218 ILE A C 1
ATOM 1700 O O . ILE A 1 218 ? 0.585 3.761 20.268 1.00 92.12 218 ILE A O 1
ATOM 1704 N N . GLN A 1 219 ? 1.974 5.016 21.530 1.00 94.25 219 GLN A N 1
ATOM 1705 C CA . GLN A 1 219 ? 3.240 4.537 20.984 1.00 94.25 219 GLN A CA 1
ATOM 1706 C C . GLN A 1 219 ? 4.012 3.887 22.123 1.00 94.25 219 GLN A C 1
ATOM 1708 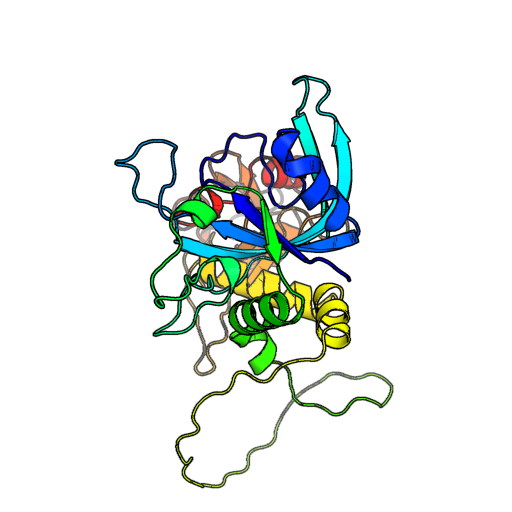O O . GLN A 1 219 ? 4.534 4.585 22.990 1.00 94.25 219 GLN A O 1
ATOM 1713 N N . MET A 1 220 ? 4.085 2.562 22.122 1.00 91.06 220 MET A N 1
ATOM 1714 C CA . MET A 1 220 ? 4.899 1.820 23.076 1.00 91.06 220 MET A CA 1
ATOM 1715 C C . MET A 1 220 ? 5.904 0.983 22.297 1.00 91.06 220 MET A C 1
ATOM 1717 O O . MET A 1 220 ? 5.519 0.199 21.428 1.00 91.06 220 MET A O 1
ATOM 1721 N N . ILE A 1 221 ? 7.187 1.216 22.568 1.00 91.31 221 ILE A N 1
ATOM 1722 C CA . ILE A 1 221 ? 8.316 0.565 21.904 1.00 91.31 221 ILE A CA 1
ATOM 1723 C C . ILE A 1 221 ? 9.280 0.108 22.998 1.00 91.31 221 ILE A C 1
ATOM 1725 O O . ILE A 1 221 ? 9.624 0.898 23.879 1.00 91.31 221 ILE A O 1
ATOM 1729 N N . ASP A 1 222 ? 9.683 -1.160 22.969 1.00 88.50 222 ASP A N 1
ATOM 1730 C CA . ASP A 1 222 ? 10.661 -1.688 23.918 1.00 88.50 222 ASP A CA 1
ATOM 1731 C C . ASP A 1 222 ? 12.107 -1.294 23.556 1.00 88.50 222 ASP A C 1
ATOM 1733 O O . ASP A 1 222 ? 12.377 -0.689 22.518 1.00 88.50 222 ASP A O 1
ATOM 1737 N N . GLN A 1 223 ? 13.070 -1.652 24.410 1.00 84.25 223 GLN A N 1
ATOM 1738 C CA . GLN A 1 223 ? 14.491 -1.349 24.174 1.00 84.25 223 GLN A CA 1
ATOM 1739 C C . GLN A 1 223 ? 15.058 -2.017 22.907 1.00 84.25 223 GLN A C 1
ATOM 1741 O O . GLN A 1 223 ? 16.068 -1.562 22.378 1.00 84.25 223 GLN A O 1
ATOM 1746 N N . GLY A 1 224 ? 14.411 -3.077 22.411 1.00 82.38 224 GLY A N 1
ATOM 1747 C CA . GLY A 1 224 ? 14.765 -3.767 21.171 1.00 82.38 224 GLY A CA 1
ATOM 1748 C C . GLY A 1 224 ? 14.080 -3.194 19.928 1.00 82.38 224 GLY A C 1
ATOM 1749 O O . GLY A 1 224 ? 14.235 -3.751 18.844 1.00 82.38 224 GLY A O 1
ATOM 1750 N N . GLY A 1 225 ? 13.309 -2.110 20.057 1.00 82.31 225 GLY A N 1
ATOM 1751 C CA . GLY A 1 225 ? 12.595 -1.491 18.942 1.00 82.31 225 GLY A CA 1
ATOM 1752 C C . GLY A 1 225 ? 11.295 -2.199 18.547 1.00 82.31 225 GLY A C 1
ATOM 1753 O O . GLY A 1 225 ? 10.717 -1.858 17.513 1.00 82.31 225 GLY A O 1
ATOM 1754 N N . ARG A 1 226 ? 10.812 -3.167 19.337 1.00 85.12 226 ARG A N 1
ATOM 1755 C CA . ARG A 1 226 ? 9.539 -3.855 19.077 1.00 85.12 226 ARG A CA 1
ATOM 1756 C C . ARG A 1 226 ? 8.385 -2.995 19.570 1.00 85.12 226 ARG A C 1
ATOM 1758 O O . ARG A 1 226 ? 8.405 -2.522 20.705 1.00 85.12 226 ARG A O 1
ATOM 1765 N N . SER A 1 227 ? 7.381 -2.806 18.720 1.00 90.50 227 SER A N 1
ATOM 1766 C CA . SER A 1 227 ? 6.171 -2.063 19.071 1.00 90.50 227 SER A CA 1
ATOM 1767 C C . SER A 1 227 ? 5.136 -2.972 19.740 1.00 90.50 227 SER A C 1
ATOM 1769 O O . SER A 1 227 ? 5.053 -4.158 19.422 1.00 90.50 227 SER A O 1
ATOM 1771 N N . GLU A 1 228 ? 4.354 -2.419 20.669 1.00 93.94 228 GLU A N 1
ATOM 1772 C CA . GLU A 1 228 ? 3.146 -3.080 21.186 1.00 93.94 228 GLU A CA 1
ATOM 1773 C C . GLU A 1 228 ? 2.069 -3.196 20.107 1.00 93.94 228 GLU A C 1
ATOM 1775 O O . GLU A 1 228 ? 1.399 -4.224 20.026 1.00 93.94 228 GLU A O 1
ATOM 1780 N N . ALA A 1 229 ? 1.950 -2.167 19.266 1.00 94.62 229 ALA A N 1
ATOM 1781 C CA . ALA A 1 229 ? 1.030 -2.170 18.149 1.00 94.62 229 ALA A CA 1
ATOM 1782 C C . ALA A 1 229 ? 1.489 -3.144 17.056 1.00 94.62 229 ALA A C 1
ATOM 1784 O O . ALA A 1 229 ? 2.679 -3.400 16.857 1.00 94.62 229 ALA A O 1
ATOM 1785 N N . GLU A 1 230 ? 0.514 -3.660 16.328 1.00 95.44 230 GLU A N 1
ATOM 1786 C CA . GLU A 1 230 ? 0.671 -4.604 15.239 1.00 95.44 230 GLU A CA 1
ATOM 1787 C C . GLU A 1 230 ? -0.158 -4.175 14.031 1.00 95.44 230 GLU A C 1
ATOM 1789 O O . GLU A 1 230 ? -1.089 -3.376 14.134 1.00 95.44 230 GLU A O 1
ATOM 1794 N N . ALA A 1 231 ? 0.223 -4.674 12.859 1.00 96.69 231 ALA A N 1
ATOM 1795 C CA . ALA A 1 231 ? -0.512 -4.419 11.635 1.00 96.69 231 ALA A CA 1
ATOM 1796 C C . ALA A 1 231 ? -1.650 -5.432 11.505 1.00 96.69 231 ALA A C 1
ATOM 1798 O O . ALA A 1 231 ? -1.393 -6.625 11.351 1.00 96.69 231 ALA A O 1
ATOM 1799 N N . ALA A 1 232 ? -2.883 -4.940 11.528 1.00 96.81 232 ALA A N 1
ATOM 1800 C CA . ALA A 1 232 ? -4.078 -5.712 11.236 1.00 96.81 232 ALA A CA 1
ATOM 1801 C C . ALA A 1 232 ? -4.495 -5.493 9.781 1.00 96.81 232 ALA A C 1
ATOM 1803 O O . ALA A 1 232 ? -4.497 -4.355 9.292 1.00 96.81 232 ALA A O 1
ATOM 1804 N N . HIS A 1 233 ? -4.868 -6.566 9.088 1.00 97.38 233 HIS A N 1
ATOM 1805 C CA . HIS A 1 233 ? -5.523 -6.455 7.788 1.00 97.38 233 HIS A CA 1
ATOM 1806 C C . HIS A 1 233 ? -6.980 -6.027 7.977 1.00 97.38 233 HIS A C 1
ATOM 1808 O O . HIS A 1 233 ? -7.697 -6.583 8.799 1.00 97.38 233 HIS A O 1
ATOM 1814 N N . VAL A 1 234 ? -7.450 -5.075 7.171 1.00 97.00 234 VAL A N 1
ATOM 1815 C CA . VAL A 1 234 ? -8.864 -4.673 7.152 1.00 97.00 234 VAL A CA 1
ATOM 1816 C C . VAL A 1 234 ? -9.716 -5.752 6.483 1.00 97.00 234 VAL A C 1
ATOM 1818 O O . VAL A 1 234 ? -10.728 -6.184 7.021 1.00 97.00 234 VAL A O 1
ATOM 1821 N N . ARG A 1 2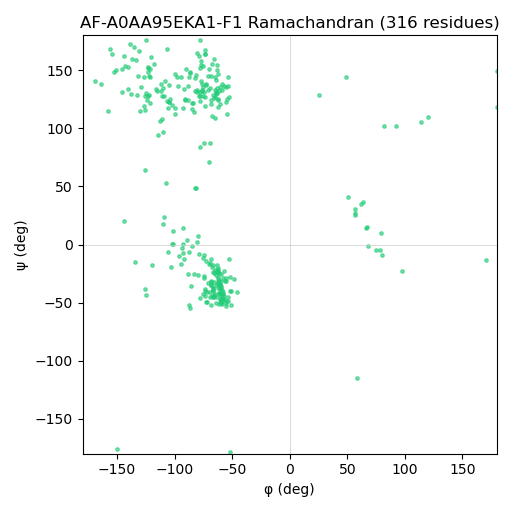35 ? -9.306 -6.207 5.299 1.00 95.81 235 ARG A N 1
ATOM 1822 C CA . ARG A 1 235 ? -9.804 -7.428 4.664 1.00 95.81 235 ARG A CA 1
ATOM 1823 C C . ARG A 1 235 ? -8.753 -8.507 4.862 1.00 95.81 235 ARG A C 1
ATOM 1825 O O . ARG A 1 235 ? -7.624 -8.331 4.405 1.00 95.81 235 ARG A O 1
ATOM 1832 N N . SER A 1 236 ? -9.120 -9.599 5.527 1.00 93.44 236 SER A N 1
ATOM 1833 C CA . SER A 1 236 ? -8.187 -10.684 5.835 1.00 93.44 236 SER A CA 1
ATOM 1834 C C . SER A 1 236 ? -7.640 -11.355 4.572 1.00 93.44 236 SER A C 1
ATOM 1836 O O . SER A 1 236 ? -8.284 -11.388 3.521 1.00 93.44 236 SER A O 1
ATOM 1838 N N . VAL A 1 237 ? -6.456 -11.952 4.686 1.00 90.50 237 VAL A N 1
ATOM 1839 C CA . VAL A 1 237 ? -5.815 -12.699 3.589 1.00 90.50 237 VAL A CA 1
ATOM 1840 C C . VAL A 1 237 ? -6.639 -13.925 3.194 1.00 90.50 237 VAL A C 1
ATOM 1842 O O . VAL A 1 237 ? -6.734 -14.240 2.015 1.00 90.50 237 VAL A O 1
ATOM 1845 N N . ALA A 1 238 ? -7.292 -14.579 4.162 1.00 90.69 238 ALA A N 1
ATOM 1846 C CA . ALA A 1 238 ? -8.200 -15.703 3.915 1.00 90.69 238 ALA A CA 1
ATOM 1847 C C . ALA A 1 238 ? -9.429 -15.315 3.074 1.00 90.69 238 ALA A C 1
ATOM 1849 O O . ALA A 1 238 ? -10.097 -16.183 2.522 1.00 90.69 238 ALA A O 1
ATOM 1850 N N . GLN A 1 239 ? -9.723 -14.017 2.982 1.00 90.81 239 GLN A N 1
ATOM 1851 C CA . GLN A 1 239 ? -10.793 -13.456 2.169 1.00 90.81 239 GLN A CA 1
ATOM 1852 C C . GLN A 1 239 ? -10.243 -12.693 0.958 1.00 90.81 239 GLN A C 1
ATOM 1854 O O . GLN A 1 239 ? -10.928 -11.802 0.474 1.00 90.81 239 GLN A O 1
ATOM 1859 N N . ASP A 1 240 ? -9.031 -12.984 0.480 1.00 89.50 240 ASP A N 1
ATOM 1860 C CA . ASP A 1 240 ? -8.363 -12.306 -0.647 1.00 89.50 240 ASP A CA 1
ATOM 1861 C C . ASP A 1 240 ? -8.057 -10.815 -0.406 1.00 89.50 240 ASP A C 1
ATOM 1863 O O . ASP A 1 240 ? -8.174 -9.964 -1.293 1.00 89.50 240 ASP A O 1
ATOM 1867 N N . GLY A 1 241 ? -7.689 -10.465 0.826 1.00 92.38 241 GLY A N 1
ATOM 1868 C CA . GLY A 1 241 ? -7.165 -9.146 1.164 1.00 92.38 241 GLY A CA 1
ATOM 1869 C C . GLY A 1 241 ? -5.707 -8.956 0.724 1.00 92.38 241 GLY A C 1
ATOM 1870 O O . GLY A 1 241 ? -4.872 -9.809 1.031 1.00 92.38 241 GLY A O 1
ATOM 1871 N N . PRO A 1 242 ? -5.354 -7.844 0.050 1.00 93.94 242 PRO A N 1
ATOM 1872 C CA . PRO A 1 242 ? -3.982 -7.600 -0.385 1.00 93.94 242 PRO A CA 1
ATOM 1873 C C . PRO A 1 242 ? -3.079 -7.143 0.767 1.00 93.94 242 PRO A C 1
ATOM 1875 O O . PRO A 1 242 ? -3.522 -6.480 1.706 1.00 93.94 242 PRO A O 1
ATOM 1878 N N . ASP A 1 243 ? -1.777 -7.400 0.641 1.00 95.12 243 ASP A N 1
ATOM 1879 C CA . ASP A 1 243 ? -0.732 -6.921 1.559 1.00 95.12 243 ASP A CA 1
ATOM 1880 C C . ASP A 1 243 ? -0.329 -5.456 1.247 1.00 95.12 243 ASP A C 1
ATOM 1882 O O . ASP A 1 243 ? 0.849 -5.117 1.114 1.00 95.12 243 ASP A O 1
ATOM 1886 N N . SER A 1 244 ? -1.321 -4.573 1.091 1.00 94.31 244 SER A N 1
ATOM 1887 C CA . SER A 1 244 ? -1.135 -3.131 0.863 1.00 94.31 244 SER A CA 1
ATOM 1888 C C . SER A 1 244 ? -1.330 -2.345 2.153 1.00 94.31 244 SER A C 1
ATOM 1890 O O . SER A 1 244 ? -2.224 -2.666 2.933 1.00 94.31 244 SER A O 1
ATOM 1892 N N . ILE A 1 245 ? -0.593 -1.242 2.336 1.00 95.44 245 ILE A N 1
ATOM 1893 C CA . ILE A 1 245 ? -0.808 -0.331 3.473 1.00 95.44 245 ILE A CA 1
ATOM 1894 C C . ILE A 1 245 ? -2.258 0.178 3.502 1.00 95.44 245 ILE A C 1
ATOM 1896 O O . ILE A 1 245 ? -2.837 0.344 4.570 1.00 95.44 245 ILE A O 1
ATOM 1900 N N . ARG A 1 246 ? -2.895 0.326 2.335 1.00 94.56 246 ARG A N 1
ATOM 1901 C CA . ARG A 1 246 ? -4.303 0.735 2.210 1.00 94.56 246 ARG A CA 1
ATOM 1902 C C . ARG A 1 246 ? -5.287 -0.314 2.734 1.00 94.56 246 ARG A C 1
ATOM 1904 O O . ARG A 1 246 ? -6.431 0.028 3.009 1.00 94.56 246 ARG A O 1
ATOM 1911 N N . ASN A 1 247 ? -4.870 -1.570 2.868 1.00 96.62 247 ASN A N 1
ATOM 1912 C CA . ASN A 1 247 ? -5.624 -2.650 3.508 1.00 96.62 247 ASN A CA 1
ATOM 1913 C C . ASN A 1 247 ? -5.123 -2.929 4.941 1.00 96.62 247 ASN A C 1
ATOM 1915 O O . ASN A 1 247 ? -5.476 -3.947 5.525 1.00 96.62 247 ASN A O 1
ATOM 1919 N N . GLY A 1 248 ? -4.284 -2.062 5.511 1.00 97.06 248 GLY A N 1
ATOM 1920 C CA . GLY A 1 248 ? -3.687 -2.255 6.827 1.00 97.06 248 GLY A CA 1
ATOM 1921 C C . GLY A 1 248 ? -3.999 -1.123 7.798 1.00 97.06 248 GLY A C 1
ATOM 1922 O O . GLY A 1 248 ? -4.049 0.046 7.419 1.00 97.06 248 GLY A O 1
ATOM 1923 N N . ILE A 1 249 ? -4.164 -1.469 9.071 1.00 97.56 249 ILE A N 1
ATOM 1924 C CA . ILE A 1 249 ? -4.249 -0.519 10.184 1.00 97.56 249 ILE A CA 1
ATOM 1925 C C . ILE A 1 249 ? -3.270 -0.940 11.281 1.00 97.56 249 ILE A C 1
ATOM 1927 O O . ILE A 1 249 ? -3.179 -2.117 11.611 1.00 97.56 249 ILE A O 1
ATOM 1931 N N . ALA A 1 250 ? -2.522 0.006 11.852 1.00 97.81 250 ALA A N 1
ATOM 1932 C CA . ALA A 1 250 ? -1.697 -0.279 13.026 1.00 97.81 250 ALA A CA 1
ATOM 1933 C C . ALA A 1 250 ? -2.560 -0.165 14.286 1.00 97.81 250 ALA A C 1
ATOM 1935 O O . ALA A 1 250 ? -3.131 0.891 14.539 1.00 97.81 250 ALA A O 1
ATOM 1936 N N . VAL A 1 251 ? -2.675 -1.215 15.087 1.00 96.81 251 VAL A N 1
ATOM 1937 C CA . VAL A 1 251 ? -3.555 -1.264 16.265 1.00 96.81 251 VAL A CA 1
ATOM 1938 C C . VAL A 1 251 ? -2.868 -1.990 17.417 1.00 96.81 251 VAL A C 1
ATOM 1940 O O . VAL A 1 251 ? -1.991 -2.810 17.192 1.00 96.81 251 VAL A O 1
ATOM 1943 N N . SER A 1 252 ? -3.222 -1.672 18.663 1.00 95.06 252 SER A N 1
ATOM 1944 C CA . SER A 1 252 ? -2.759 -2.446 19.824 1.00 95.06 252 SER A CA 1
ATOM 1945 C C . SER A 1 252 ? -3.341 -3.856 19.781 1.00 95.06 252 SER A C 1
ATOM 1947 O O . SER A 1 252 ? -4.385 -4.067 19.163 1.00 95.06 252 SER A O 1
ATOM 1949 N N . ARG A 1 253 ? -2.733 -4.814 20.484 1.00 93.56 253 ARG A N 1
ATOM 1950 C CA . ARG A 1 253 ? -3.177 -6.223 20.425 1.00 93.56 253 ARG A CA 1
ATOM 1951 C C . ARG A 1 253 ? -4.628 -6.415 20.848 1.00 93.56 253 ARG A C 1
ATOM 1953 O O . ARG A 1 253 ? -5.376 -7.181 20.248 1.00 93.56 253 ARG A O 1
ATOM 1960 N N . THR A 1 254 ? -5.049 -5.673 21.870 1.00 92.81 254 THR A N 1
ATOM 1961 C CA . THR A 1 254 ? -6.443 -5.671 22.326 1.00 92.81 254 THR A CA 1
ATOM 1962 C C . THR A 1 254 ? -7.379 -5.144 21.241 1.00 92.81 254 THR A C 1
ATOM 1964 O O . THR A 1 254 ? -8.412 -5.752 20.979 1.00 92.81 254 THR A O 1
ATOM 1967 N N . VAL A 1 255 ? -7.018 -4.035 20.584 1.00 94.25 255 VAL A N 1
ATOM 1968 C CA . VAL A 1 255 ? -7.827 -3.456 19.501 1.00 94.25 255 VAL A CA 1
ATOM 1969 C C . VAL A 1 255 ? -7.851 -4.383 18.290 1.00 94.25 255 VAL A C 1
ATOM 1971 O O . VAL A 1 255 ? -8.905 -4.521 17.681 1.00 94.25 255 VAL A O 1
ATOM 1974 N N . HIS A 1 256 ? -6.734 -5.032 17.959 1.00 95.50 256 HIS A N 1
ATOM 1975 C CA . HIS A 1 256 ? -6.659 -6.001 16.869 1.00 95.50 256 HIS A CA 1
ATOM 1976 C C . HIS A 1 256 ? -7.641 -7.147 17.089 1.00 95.50 256 HIS A C 1
ATOM 1978 O O . HIS A 1 256 ? -8.490 -7.389 16.240 1.00 95.50 256 HIS A O 1
ATOM 1984 N N . TRP A 1 257 ? -7.612 -7.769 18.272 1.00 94.81 257 TRP A N 1
ATOM 1985 C CA . TRP A 1 257 ? -8.577 -8.808 18.621 1.00 94.81 257 TRP A CA 1
ATOM 1986 C C . TRP A 1 257 ? -10.025 -8.309 18.527 1.00 94.81 257 TRP A C 1
ATOM 1988 O O . TRP A 1 257 ? -10.875 -8.997 17.969 1.00 94.81 257 TRP A O 1
ATOM 1998 N N . MET A 1 258 ? -10.321 -7.107 19.040 1.00 94.06 258 MET A N 1
ATOM 1999 C CA . MET A 1 258 ? -11.669 -6.532 18.944 1.00 94.06 258 MET A CA 1
ATOM 2000 C C . MET A 1 258 ? -12.100 -6.302 17.491 1.00 94.06 258 MET A C 1
ATOM 2002 O O . MET A 1 258 ? -13.273 -6.473 17.168 1.00 94.06 258 MET A O 1
ATOM 2006 N N . PHE A 1 259 ? -11.176 -5.886 16.629 1.00 95.12 259 PHE A N 1
ATOM 2007 C CA . PHE A 1 259 ? -11.435 -5.642 15.218 1.00 95.12 259 PHE A CA 1
ATOM 2008 C C . PHE A 1 259 ? -11.728 -6.959 14.484 1.00 95.12 259 PHE A C 1
ATOM 2010 O O . PHE A 1 259 ? -12.810 -7.104 13.920 1.00 95.12 259 PHE A O 1
ATOM 2017 N N . ASP A 1 260 ? -10.858 -7.960 14.631 1.00 93.94 260 ASP A N 1
ATOM 2018 C CA . ASP A 1 260 ? -11.015 -9.289 14.024 1.00 93.94 260 ASP A CA 1
ATOM 2019 C C . ASP A 1 260 ? -12.265 -10.029 14.519 1.00 93.94 260 ASP A C 1
ATOM 2021 O O . ASP A 1 260 ? -12.912 -10.756 13.767 1.00 93.94 260 ASP A O 1
ATOM 2025 N N . ALA A 1 261 ? -12.641 -9.825 15.785 1.00 93.75 261 ALA A N 1
ATOM 2026 C CA . ALA A 1 261 ? -13.864 -10.369 16.372 1.00 93.75 261 ALA A CA 1
ATOM 2027 C C . ALA A 1 261 ? -15.131 -9.568 16.001 1.00 93.75 261 ALA A C 1
ATOM 2029 O O . ALA A 1 261 ? -16.190 -9.783 16.596 1.00 93.75 261 ALA A O 1
ATOM 2030 N N . GLY A 1 262 ? -15.039 -8.585 15.101 1.00 94.38 262 GLY A N 1
ATOM 2031 C CA . GLY A 1 262 ? -16.179 -7.778 14.665 1.00 94.38 262 GLY A CA 1
ATOM 2032 C C . GLY A 1 262 ? -16.771 -6.875 15.753 1.00 94.38 262 GLY A C 1
ATOM 2033 O O . GLY A 1 262 ? -17.886 -6.379 15.599 1.00 94.38 262 GLY A O 1
ATOM 2034 N N . LEU A 1 263 ? -16.060 -6.659 16.864 1.00 94.19 263 LEU A N 1
ATOM 2035 C CA . LEU A 1 263 ? -16.478 -5.782 17.964 1.00 94.19 263 LEU A CA 1
ATOM 2036 C C . LEU A 1 263 ? -16.219 -4.307 17.657 1.00 94.19 263 LEU A C 1
ATOM 2038 O O . LEU A 1 263 ? -16.907 -3.434 18.190 1.00 94.19 263 LEU A O 1
ATOM 2042 N N . LEU A 1 264 ? -15.235 -4.039 16.801 1.00 93.94 264 LEU A N 1
ATOM 2043 C CA . LEU A 1 264 ? -14.919 -2.719 16.279 1.00 93.94 264 LEU A CA 1
ATOM 2044 C C . LEU A 1 264 ? -14.955 -2.728 14.756 1.00 93.94 264 LEU A C 1
ATOM 2046 O O . LEU A 1 264 ? -14.619 -3.714 14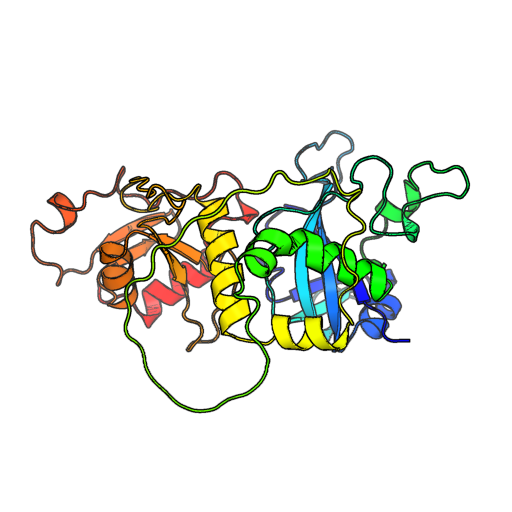.110 1.00 93.94 264 LEU A O 1
ATOM 2050 N N . SER A 1 265 ? -15.322 -1.594 14.174 1.00 95.69 265 SER A N 1
ATOM 2051 C CA . SER A 1 265 ? -15.104 -1.326 12.758 1.00 95.69 265 SER A CA 1
ATOM 2052 C C . SER A 1 265 ? -14.904 0.168 12.520 1.00 95.69 265 SER A C 1
ATOM 2054 O O . SER A 1 265 ? -14.816 0.955 13.463 1.00 95.69 265 SER A O 1
ATOM 2056 N N . VAL A 1 266 ? -14.777 0.573 11.259 1.00 96.56 266 VAL A N 1
ATOM 2057 C CA . VAL A 1 266 ? -14.465 1.951 10.877 1.00 96.56 266 VAL A CA 1
ATOM 2058 C C . VAL A 1 266 ? -15.335 2.363 9.689 1.00 96.56 266 VAL A C 1
ATOM 2060 O O . VAL A 1 266 ? -15.433 1.650 8.688 1.00 96.56 266 VAL A O 1
ATOM 2063 N N . ALA A 1 267 ? -15.999 3.511 9.806 1.00 95.38 267 ALA A N 1
ATOM 2064 C CA . ALA A 1 267 ? -16.794 4.124 8.745 1.00 95.38 267 ALA A CA 1
ATOM 2065 C C . ALA A 1 267 ? -15.910 4.755 7.649 1.00 95.38 267 ALA A C 1
ATOM 2067 O O . ALA A 1 267 ? -14.712 4.956 7.837 1.00 95.38 267 ALA A O 1
ATOM 2068 N N . ASP A 1 268 ? -16.501 5.113 6.505 1.00 92.56 268 ASP A N 1
ATOM 2069 C CA . ASP A 1 268 ? -15.761 5.702 5.370 1.00 92.56 268 ASP A CA 1
ATOM 2070 C C . ASP A 1 268 ? -15.150 7.080 5.704 1.00 92.56 268 ASP A C 1
ATOM 2072 O O . ASP A 1 268 ? -14.178 7.498 5.079 1.00 92.56 268 ASP A O 1
ATOM 2076 N N . ASP A 1 269 ? -15.682 7.774 6.716 1.00 93.62 269 ASP A N 1
ATOM 2077 C CA . ASP A 1 269 ? -15.158 9.038 7.251 1.00 93.62 269 ASP A CA 1
ATOM 2078 C C . ASP A 1 269 ? -14.183 8.843 8.436 1.00 93.62 269 ASP A C 1
ATOM 2080 O O . ASP A 1 269 ? -13.877 9.792 9.174 1.00 93.62 269 ASP A O 1
ATOM 2084 N N . TYR A 1 270 ? -13.726 7.600 8.619 1.00 95.44 270 TYR A N 1
ATOM 2085 C CA . TYR A 1 270 ? -12.847 7.111 9.679 1.00 95.44 270 TYR A CA 1
ATOM 2086 C C . TYR A 1 270 ? -13.434 7.138 11.094 1.00 95.44 270 TYR A C 1
ATOM 2088 O O . TYR A 1 270 ? -12.693 6.969 12.062 1.00 95.44 270 TYR A O 1
ATOM 2096 N N . THR A 1 271 ? -14.746 7.320 11.253 1.00 94.94 271 THR A N 1
ATOM 2097 C CA . THR A 1 271 ? -15.398 7.182 12.564 1.00 94.94 271 THR A CA 1
ATOM 2098 C C . THR A 1 271 ? -15.308 5.742 13.062 1.00 94.94 271 THR A C 1
ATOM 2100 O O . THR A 1 271 ? -15.583 4.807 12.309 1.00 94.94 271 THR A O 1
ATOM 2103 N N . ILE A 1 272 ? -14.919 5.555 14.325 1.00 93.62 272 ILE A N 1
ATOM 2104 C CA . ILE A 1 272 ? -14.838 4.226 14.941 1.00 93.62 272 ILE A CA 1
ATOM 2105 C C . ILE A 1 272 ? -16.246 3.777 15.331 1.00 93.62 272 ILE A C 1
ATOM 2107 O O . ILE A 1 272 ? -16.979 4.493 16.011 1.00 93.62 272 ILE A O 1
ATOM 2111 N N . LEU A 1 273 ? -16.609 2.579 14.892 1.00 93.31 273 LEU A N 1
ATOM 2112 C CA . LEU A 1 273 ? -17.880 1.924 15.166 1.00 93.31 273 LEU A CA 1
ATOM 2113 C C . LEU A 1 273 ? -17.653 0.831 16.207 1.00 93.31 273 LEU A C 1
ATOM 2115 O O . LEU A 1 273 ? -16.680 0.085 16.117 1.00 93.31 273 LEU A O 1
ATOM 2119 N N . VAL A 1 274 ? -18.557 0.730 17.176 1.00 92.00 274 VAL A N 1
ATOM 2120 C CA . VAL A 1 274 ? -18.484 -0.246 18.268 1.00 92.00 274 VAL A CA 1
ATOM 2121 C C . VAL A 1 274 ? -19.749 -1.090 18.239 1.00 92.00 274 VAL A C 1
ATOM 2123 O O . VAL A 1 274 ? -20.854 -0.548 18.202 1.00 92.00 274 VAL A O 1
ATOM 2126 N N . ALA A 1 275 ? -19.594 -2.410 18.245 1.00 91.75 275 ALA A N 1
ATOM 2127 C CA . ALA A 1 275 ? -20.715 -3.337 18.267 1.00 91.75 275 ALA A CA 1
ATOM 2128 C C . ALA A 1 275 ? -21.503 -3.215 19.580 1.00 91.75 275 ALA A C 1
ATOM 2130 O O . ALA A 1 275 ? -20.930 -3.063 20.660 1.00 91.75 275 ALA A O 1
ATOM 2131 N N . LYS A 1 276 ? -22.830 -3.371 19.517 1.00 87.56 276 LYS A N 1
ATOM 2132 C CA . LYS A 1 276 ? -23.715 -3.254 20.697 1.00 87.56 276 LYS A CA 1
ATOM 2133 C C . LYS A 1 276 ? -23.428 -4.285 21.790 1.00 87.56 276 LYS A C 1
ATOM 2135 O O . LYS A 1 276 ? -23.769 -4.056 22.945 1.00 87.56 276 LYS A O 1
ATOM 2140 N N . ARG A 1 277 ? -22.828 -5.424 21.424 1.00 87.06 277 ARG A N 1
ATOM 2141 C CA . ARG A 1 277 ? -22.471 -6.509 22.351 1.00 87.06 277 ARG A CA 1
ATOM 2142 C C . ARG A 1 277 ? -21.200 -6.242 23.163 1.00 87.06 277 ARG A C 1
ATOM 2144 O O . ARG A 1 277 ? -20.880 -7.029 24.048 1.00 87.06 277 ARG A O 1
ATOM 2151 N N . VAL A 1 278 ? -20.460 -5.173 22.860 1.00 85.25 278 VAL A N 1
ATOM 2152 C CA . VAL A 1 278 ? -19.307 -4.760 23.668 1.00 85.25 278 VAL A CA 1
ATOM 2153 C C . VAL A 1 278 ? -19.814 -4.312 25.036 1.00 85.25 278 VAL A C 1
ATOM 2155 O O . VAL A 1 278 ? -20.726 -3.492 25.127 1.00 85.25 278 VAL A O 1
ATOM 2158 N N . ALA A 1 279 ? -19.231 -4.861 26.104 1.00 81.50 279 ALA A N 1
ATOM 2159 C CA . ALA A 1 279 ? -19.637 -4.515 27.458 1.00 81.50 279 ALA A CA 1
ATOM 2160 C C . ALA A 1 279 ? -19.471 -2.999 27.705 1.00 81.50 279 ALA A C 1
ATOM 2162 O O . ALA A 1 279 ? -18.450 -2.419 27.308 1.00 81.50 279 ALA A O 1
ATOM 2163 N N . PRO A 1 280 ? -20.441 -2.345 28.373 1.00 74.94 280 PRO A N 1
ATOM 2164 C CA . PRO A 1 280 ? -20.308 -0.946 28.760 1.00 74.94 280 PRO A CA 1
ATOM 2165 C C . PRO A 1 280 ? -19.013 -0.726 29.554 1.00 74.94 280 PRO A C 1
ATOM 2167 O O . PRO A 1 280 ? -18.683 -1.526 30.424 1.00 74.94 280 PRO A O 1
ATOM 2170 N N . GLY A 1 281 ? -18.279 0.349 29.257 1.00 74.19 281 GLY A N 1
ATOM 2171 C CA . GLY A 1 281 ? -17.023 0.685 29.945 1.00 74.19 281 GLY A CA 1
ATOM 2172 C C . GLY A 1 281 ? -15.740 0.251 29.227 1.00 74.19 281 GLY A C 1
ATOM 2173 O O . GLY A 1 281 ? -14.733 0.929 29.379 1.00 74.19 281 GLY A O 1
ATOM 2174 N N . ILE A 1 282 ? -15.767 -0.750 28.335 1.00 76.44 282 ILE A N 1
ATOM 2175 C CA . ILE A 1 282 ? -14.553 -1.183 27.601 1.00 76.44 282 ILE A CA 1
ATOM 2176 C C . ILE A 1 282 ? -13.924 -0.027 26.805 1.00 76.44 282 ILE A C 1
ATOM 2178 O O . ILE A 1 282 ? -12.711 0.161 26.804 1.00 76.44 282 ILE A O 1
ATOM 2182 N N . MET A 1 283 ? -14.753 0.801 26.165 1.00 74.88 283 MET A N 1
ATOM 2183 C CA . MET A 1 283 ? -14.278 1.978 25.425 1.00 74.88 283 MET A CA 1
ATOM 2184 C C . MET A 1 283 ? -13.837 3.134 26.339 1.00 74.88 283 MET A C 1
ATOM 2186 O O . MET A 1 283 ? -13.290 4.109 25.842 1.00 74.88 283 MET A O 1
ATOM 2190 N N . GLN A 1 284 ? -14.090 3.064 27.650 1.00 75.88 284 GLN A N 1
ATOM 2191 C CA . GLN A 1 284 ? -13.569 4.017 28.640 1.00 75.88 284 GLN A CA 1
ATOM 2192 C C . GLN A 1 284 ? -12.166 3.601 29.096 1.00 75.88 284 GLN A C 1
ATOM 2194 O O . GLN A 1 284 ? -11.314 4.466 29.278 1.00 75.88 284 GLN A O 1
ATOM 2199 N N . ASP A 1 285 ? -11.918 2.292 29.200 1.00 76.19 285 ASP A N 1
ATOM 2200 C CA . ASP A 1 285 ? -10.599 1.723 29.504 1.00 76.19 285 ASP A CA 1
ATOM 2201 C C . ASP A 1 285 ? -9.643 1.791 28.301 1.00 76.19 285 ASP A C 1
ATOM 2203 O O . ASP A 1 285 ? -8.424 1.878 28.459 1.00 76.19 285 ASP A O 1
ATOM 2207 N N . LEU A 1 286 ? -10.197 1.789 27.085 1.00 75.56 286 LEU A N 1
ATOM 2208 C CA . LEU A 1 286 ? -9.463 1.895 25.826 1.00 75.56 286 LEU A CA 1
ATOM 2209 C C . LEU A 1 286 ? -10.002 3.054 24.970 1.00 75.56 286 LEU A C 1
ATOM 2211 O O . LEU A 1 286 ? -10.554 2.822 23.888 1.00 75.56 286 LEU A O 1
ATOM 2215 N N . PRO A 1 287 ? -9.886 4.308 25.447 1.00 74.31 287 PRO A N 1
ATOM 2216 C CA . PRO A 1 287 ? -10.525 5.442 24.805 1.00 74.31 287 PRO A CA 1
ATOM 2217 C C . PRO A 1 287 ? -9.930 5.674 23.415 1.00 74.31 287 PRO A C 1
ATOM 2219 O O . PRO A 1 287 ? -8.710 5.828 23.276 1.00 74.31 287 PRO A O 1
ATOM 2222 N N . PRO A 1 288 ? -10.770 5.741 22.367 1.00 78.31 288 PRO A N 1
ATOM 2223 C CA . PRO A 1 288 ? -10.334 6.246 21.084 1.00 78.31 288 PRO A CA 1
ATOM 2224 C C . PRO A 1 288 ? -9.842 7.675 21.260 1.00 78.31 288 PRO A C 1
ATOM 2226 O O . PRO A 1 288 ? -10.545 8.490 21.858 1.00 78.31 288 PRO A O 1
ATOM 2229 N N . LEU A 1 289 ? -8.680 7.998 20.695 1.00 70.06 289 LEU A N 1
ATOM 2230 C CA . LEU A 1 289 ? -8.034 9.295 20.895 1.00 70.06 289 LEU A CA 1
ATOM 2231 C C . LEU A 1 289 ? -8.995 10.469 20.603 1.00 70.06 289 LEU A C 1
ATOM 2233 O O . LEU A 1 289 ? -9.020 11.445 21.350 1.00 70.06 289 LEU A O 1
ATOM 2237 N N . HIS A 1 290 ? -9.824 10.341 19.553 1.00 77.25 290 HIS A N 1
ATOM 2238 C CA . HIS A 1 290 ? -10.795 11.361 19.121 1.00 77.25 290 HIS A CA 1
ATOM 2239 C C . HIS A 1 290 ? -12.123 10.791 18.573 1.00 77.25 290 HIS A C 1
ATOM 2241 O O . HIS A 1 290 ? -12.797 11.447 17.782 1.00 77.25 290 HIS A O 1
ATOM 2247 N N . GLY A 1 291 ? -12.476 9.539 18.888 1.00 83.44 291 GLY A N 1
ATOM 2248 C CA . GLY A 1 291 ? -13.631 8.849 18.274 1.00 83.44 291 GLY A CA 1
ATOM 2249 C C . GLY A 1 291 ? -13.468 8.511 16.780 1.00 83.44 291 GLY A C 1
ATOM 2250 O O . GLY A 1 291 ? -14.342 7.889 16.177 1.00 83.44 291 GLY A O 1
ATOM 2251 N N . LYS A 1 292 ? -12.331 8.885 16.183 1.00 91.94 292 LYS A N 1
ATOM 2252 C CA . LYS A 1 292 ? -11.936 8.568 14.810 1.00 91.94 292 LYS A CA 1
ATOM 2253 C C . LYS A 1 292 ? -10.618 7.809 14.790 1.00 91.94 292 LYS A C 1
ATOM 2255 O O . LYS A 1 292 ? -9.772 8.004 15.662 1.00 91.94 292 LYS A O 1
ATOM 2260 N N . LEU A 1 293 ? -10.450 6.981 13.766 1.00 94.12 293 LEU A N 1
ATOM 2261 C CA . LEU A 1 293 ? -9.196 6.318 13.457 1.00 94.12 293 LEU A CA 1
ATOM 2262 C C . LEU A 1 293 ? -8.158 7.376 13.059 1.00 94.12 293 LEU A C 1
ATOM 2264 O O . LEU A 1 293 ? -8.383 8.173 12.146 1.00 94.12 293 LEU A O 1
ATOM 2268 N N . SER A 1 294 ? -7.009 7.373 13.727 1.00 94.75 294 SER A N 1
ATOM 2269 C CA . SER A 1 294 ? -5.836 8.115 13.276 1.00 94.75 294 SER A CA 1
ATOM 2270 C C . SER A 1 294 ? -5.311 7.463 12.001 1.00 94.75 294 SER A C 1
ATOM 2272 O O . SER A 1 294 ? -5.054 6.263 11.985 1.00 94.75 294 SER A O 1
ATOM 2274 N N . VAL A 1 295 ? -5.174 8.230 10.923 1.00 95.00 295 VAL A N 1
ATOM 2275 C CA . VAL A 1 295 ? -4.762 7.724 9.605 1.00 95.00 295 VAL A CA 1
ATOM 2276 C C . VAL A 1 295 ? -3.440 8.352 9.165 1.00 95.00 295 VAL A C 1
ATOM 2278 O O . VAL A 1 295 ? -3.129 9.471 9.586 1.00 95.00 295 VAL A O 1
ATOM 2281 N N . PRO A 1 296 ? -2.665 7.688 8.288 1.00 93.81 296 PRO A N 1
ATOM 2282 C CA . PRO A 1 296 ? -1.437 8.255 7.752 1.00 93.81 296 PRO A CA 1
ATOM 2283 C C . PRO A 1 296 ? -1.652 9.634 7.116 1.00 93.81 296 PRO A C 1
ATOM 2285 O O . PRO A 1 296 ? -2.676 9.915 6.477 1.00 93.81 296 PRO A O 1
ATOM 2288 N N . ALA A 1 297 ? -0.652 10.507 7.271 1.00 89.12 297 ALA A N 1
ATOM 2289 C CA . ALA A 1 297 ? -0.711 11.878 6.767 1.00 89.12 297 ALA A CA 1
ATOM 2290 C C . ALA A 1 297 ? -0.948 11.912 5.250 1.00 89.12 297 ALA A C 1
ATOM 2292 O O . ALA A 1 297 ? -1.781 12.683 4.763 1.00 89.12 297 ALA A O 1
ATOM 2293 N N . ARG A 1 298 ? -0.261 11.032 4.512 1.00 85.50 298 ARG A N 1
ATOM 2294 C CA . ARG A 1 298 ? -0.425 10.901 3.066 1.00 85.50 298 ARG A CA 1
ATOM 2295 C C . ARG A 1 298 ? -1.692 10.122 2.713 1.00 85.50 298 ARG A C 1
ATOM 2297 O O . ARG A 1 298 ? -1.920 9.041 3.245 1.00 85.50 298 ARG A O 1
ATOM 2304 N N . ALA A 1 299 ? -2.487 10.663 1.792 1.00 86.31 299 ALA A N 1
ATOM 2305 C CA . ALA A 1 299 ? -3.781 10.100 1.403 1.00 86.31 299 ALA A CA 1
ATOM 2306 C C . ALA A 1 299 ? -3.682 8.732 0.704 1.00 86.31 299 ALA A C 1
ATOM 2308 O O . ALA A 1 299 ? -4.565 7.899 0.881 1.00 86.31 299 ALA A O 1
ATOM 2309 N N . ASP A 1 300 ? -2.607 8.487 -0.045 1.00 84.12 300 ASP A N 1
ATOM 2310 C CA . ASP A 1 300 ? -2.330 7.222 -0.738 1.00 84.12 300 ASP A CA 1
ATOM 2311 C C . ASP A 1 300 ? -1.991 6.064 0.208 1.00 84.12 300 ASP A C 1
ATOM 2313 O O . ASP A 1 300 ? -2.070 4.911 -0.200 1.00 84.12 300 ASP A O 1
ATOM 2317 N N . LEU A 1 301 ? -1.663 6.362 1.468 1.00 90.75 301 LEU A N 1
ATOM 2318 C CA . LEU A 1 301 ? -1.373 5.368 2.503 1.00 90.75 301 LEU A CA 1
ATOM 2319 C C . LEU A 1 301 ? -2.547 5.150 3.467 1.00 90.75 301 LEU A C 1
ATOM 2321 O O . LEU A 1 301 ? -2.422 4.386 4.418 1.00 90.75 301 LEU A O 1
ATOM 2325 N N . ARG A 1 302 ? -3.673 5.850 3.285 1.00 94.19 302 ARG A N 1
ATOM 2326 C CA . ARG A 1 302 ? -4.830 5.709 4.179 1.00 94.19 302 ARG A CA 1
ATOM 2327 C C . ARG A 1 302 ? -5.618 4.437 3.864 1.00 94.19 302 ARG A C 1
ATOM 2329 O O . ARG A 1 302 ? -5.653 4.035 2.696 1.00 94.19 302 ARG A O 1
ATOM 2336 N N . PRO A 1 303 ? -6.306 3.852 4.865 1.00 95.19 303 PRO A N 1
ATOM 2337 C CA . PRO A 1 303 ? -7.186 2.717 4.640 1.00 95.19 303 PRO A CA 1
ATOM 2338 C C . PRO A 1 303 ? -8.199 3.004 3.533 1.00 95.19 303 PRO A C 1
ATOM 2340 O O . PRO A 1 303 ? -8.899 4.018 3.566 1.00 95.19 303 PRO A O 1
ATOM 2343 N N . HIS A 1 304 ? -8.268 2.127 2.535 1.00 93.50 304 HIS A N 1
ATOM 2344 C CA . HIS A 1 304 ? -9.166 2.325 1.408 1.00 93.50 304 HIS A CA 1
ATOM 2345 C C . HIS A 1 304 ? -10.625 2.118 1.849 1.00 93.50 304 HIS A C 1
ATOM 2347 O O . HIS A 1 304 ? -10.926 1.082 2.455 1.00 93.50 304 HIS A O 1
ATOM 2353 N N . PRO A 1 305 ? -11.564 3.015 1.483 1.00 92.69 305 PRO A N 1
ATOM 2354 C CA . PRO A 1 305 ? -12.977 2.873 1.843 1.00 92.69 305 PRO A CA 1
ATOM 2355 C C . PRO A 1 305 ? -13.592 1.539 1.407 1.00 92.69 305 PRO A C 1
ATOM 2357 O O . PRO A 1 305 ? -14.450 1.000 2.097 1.00 92.69 305 PRO A O 1
ATOM 2360 N N . GLY A 1 306 ? -13.124 0.968 0.290 1.00 93.06 306 GLY A N 1
ATOM 2361 C CA . GLY A 1 306 ? -13.570 -0.348 -0.175 1.00 93.06 306 GLY A CA 1
ATOM 2362 C C . GLY A 1 306 ? -13.262 -1.483 0.809 1.00 93.06 306 GLY A C 1
ATOM 2363 O O . GLY A 1 306 ? -14.128 -2.319 1.050 1.00 93.06 306 GLY A O 1
ATOM 2364 N N . TYR A 1 307 ? -12.075 -1.495 1.428 1.00 95.12 307 TYR A N 1
ATOM 2365 C CA . TYR A 1 307 ? -11.740 -2.512 2.432 1.00 95.12 307 TYR A CA 1
ATOM 2366 C C . TYR A 1 307 ? -12.481 -2.251 3.745 1.00 95.12 307 TYR A C 1
ATOM 2368 O O . TYR A 1 307 ? -13.009 -3.184 4.342 1.00 95.12 307 TYR A O 1
ATOM 2376 N N . LEU A 1 308 ? -12.598 -0.983 4.164 1.00 96.38 308 LEU A N 1
ATOM 2377 C CA . LEU A 1 308 ? -13.368 -0.620 5.360 1.00 96.38 308 LEU A CA 1
ATOM 2378 C C . LEU A 1 308 ? -14.832 -1.060 5.235 1.00 96.38 308 LEU A C 1
ATOM 2380 O O . LEU A 1 308 ? -15.395 -1.646 6.156 1.00 96.38 308 LEU A O 1
ATOM 2384 N N . ARG A 1 309 ? -15.438 -0.821 4.068 1.00 96.00 309 ARG A N 1
ATOM 2385 C CA . ARG A 1 309 ? -16.785 -1.285 3.734 1.00 96.00 309 ARG A CA 1
ATOM 2386 C C . ARG A 1 309 ? -16.890 -2.801 3.771 1.00 96.00 309 ARG A C 1
ATOM 2388 O O . ARG A 1 309 ? -17.797 -3.305 4.421 1.00 96.00 309 ARG A O 1
ATOM 2395 N N . PHE A 1 310 ? -15.944 -3.507 3.150 1.00 96.00 310 PHE A N 1
ATOM 2396 C CA . PHE A 1 310 ? -15.897 -4.966 3.208 1.00 96.00 310 PHE A CA 1
ATOM 2397 C C . PHE A 1 310 ? -15.916 -5.464 4.658 1.00 96.00 310 PHE A C 1
ATOM 2399 O O . PHE A 1 310 ? -16.740 -6.309 4.996 1.00 96.00 310 PHE A O 1
ATOM 2406 N N . HIS A 1 311 ? -15.073 -4.907 5.532 1.00 97.62 311 HIS A N 1
ATOM 2407 C CA . HIS A 1 311 ? -15.051 -5.288 6.944 1.00 97.62 311 HIS A CA 1
ATOM 2408 C C . HIS A 1 311 ? -16.393 -5.009 7.635 1.00 97.62 311 HIS A C 1
ATOM 2410 O O . HIS A 1 311 ? -16.890 -5.848 8.384 1.00 97.62 311 HIS A O 1
ATOM 2416 N N . ARG A 1 312 ? -17.012 -3.848 7.383 1.00 96.69 312 ARG A N 1
ATOM 2417 C CA . ARG A 1 312 ? -18.332 -3.517 7.949 1.00 96.69 312 ARG A CA 1
ATOM 2418 C C . ARG A 1 312 ? -19.436 -4.477 7.509 1.00 96.69 312 ARG A C 1
ATOM 2420 O O . ARG A 1 312 ? -20.351 -4.721 8.280 1.00 96.69 312 ARG A O 1
ATOM 2427 N N . GLU A 1 313 ? -19.370 -4.982 6.284 1.00 96.38 313 GLU A N 1
ATOM 2428 C CA . GLU A 1 313 ? -20.412 -5.838 5.706 1.00 96.38 313 GLU A CA 1
ATOM 2429 C C . GLU A 1 313 ? -20.204 -7.331 6.003 1.00 96.38 313 GLU A C 1
ATOM 2431 O O . GLU A 1 313 ? -21.172 -8.084 5.994 1.00 96.38 313 GLU A O 1
ATOM 2436 N N . ASN A 1 314 ? -18.963 -7.768 6.256 1.00 96.00 314 ASN A N 1
ATOM 2437 C CA . ASN A 1 314 ? -18.617 -9.195 6.333 1.00 96.00 314 ASN A CA 1
ATOM 2438 C C . ASN A 1 314 ? -18.052 -9.643 7.688 1.00 96.00 314 ASN A C 1
ATOM 2440 O O . ASN A 1 314 ? -18.000 -10.844 7.939 1.00 96.00 314 ASN A O 1
ATOM 2444 N N . VAL A 1 315 ? -17.587 -8.716 8.530 1.00 95.00 315 VAL A N 1
ATOM 2445 C CA . VAL A 1 315 ? -16.917 -9.035 9.806 1.00 95.00 315 VAL A CA 1
ATOM 2446 C C . VAL A 1 315 ? -17.599 -8.346 10.983 1.00 95.00 315 VAL A C 1
ATOM 2448 O O . VAL A 1 315 ? -17.800 -8.957 12.025 1.00 95.00 315 VAL A O 1
ATOM 2451 N N . PHE A 1 316 ? -17.957 -7.071 10.834 1.00 95.25 316 PHE A N 1
ATOM 2452 C CA . PHE A 1 316 ? -18.533 -6.280 11.918 1.00 95.25 316 PHE A CA 1
ATOM 2453 C C . PHE A 1 316 ? -19.897 -6.817 12.373 1.00 95.25 316 PHE A C 1
ATOM 2455 O O . PHE A 1 316 ? -20.806 -6.999 11.569 1.00 95.25 316 PHE A O 1
ATOM 2462 N N . GLU A 1 317 ? -20.056 -7.003 13.684 1.00 90.75 317 GLU A N 1
ATOM 2463 C CA . GLU A 1 317 ? -21.274 -7.530 14.310 1.00 90.75 317 GLU A CA 1
ATOM 2464 C C . GLU A 1 317 ? -22.045 -6.426 15.066 1.00 90.75 317 GLU A C 1
ATOM 2466 O O . GLU A 1 317 ? -22.306 -6.539 16.270 1.00 90.75 317 GLU A O 1
ATOM 2471 N N . GLY A 1 318 ? -22.347 -5.312 14.386 1.00 80.19 318 GLY A N 1
ATOM 2472 C CA . GLY A 1 318 ? -22.984 -4.117 14.976 1.00 80.19 318 GLY A CA 1
ATOM 2473 C C . GLY A 1 318 ? -24.416 -3.824 14.549 1.00 80.19 318 GLY A C 1
ATOM 2474 O O . GLY A 1 318 ? -24.861 -4.340 13.504 1.00 80.19 318 GLY A O 1
#

Mean predicted aligned error: 10.5 Å